Protein AF-A0A371CNL4-F1 (afdb_monomer_lite)

Foldseek 3Di:
DDDDDDPDPDDDDDDDDDDDDDDDDDDPPPDDDDDDDDDPEFEKEKAWAQDDDPDVDPWGKIWIWIFGDDDDPPPDPDPRDTDTWTWTWTFDQDPVNPDTDRPDIDTDDDDDDDDDDDDDDDDDDDDDDDDDDDDDDDPDPPDCPPPPALDCVVCDPHQAWDWPDKDWDAPPDPYIYIYTYTYDQADQFPAWLLLAALVQLLQNLVSQVVSQCSFKDQVDDGSRQWGWHADPVNPDDTHTHGHRSVPMDGHNFPADPVVSAAQFFQDDPVNRRDDVSSVSSVRNLRHQYFFAFPNDTDRDGPPDDALVVVLVVCCVPPVDDPPPDPPSRSVSSRVRVVVSVVSVVSNVVSNPDDDDRDDDPPSDPPVPPPVPD

Organism: NCBI:txid2498619

Structure (mmCIF, N/CA/C/O backbone):
data_AF-A0A371CNL4-F1
#
_entry.id   AF-A0A371CNL4-F1
#
loop_
_atom_site.group_PDB
_atom_site.id
_atom_site.type_symbol
_atom_site.label_atom_id
_atom_site.label_alt_id
_atom_site.label_comp_id
_atom_site.label_asym_id
_atom_site.label_entity_id
_atom_site.label_seq_id
_atom_site.pdbx_PDB_ins_code
_atom_site.Cartn_x
_atom_site.Cartn_y
_atom_site.Cartn_z
_atom_site.occupancy
_atom_site.B_iso_or_equiv
_atom_site.auth_seq_id
_atom_site.auth_comp_id
_atom_site.auth_asym_id
_atom_site.auth_atom_id
_atom_site.pdbx_PDB_model_num
ATOM 1 N N . MET A 1 1 ? 36.201 -4.862 -30.658 1.00 24.31 1 MET A N 1
ATOM 2 C CA . MET A 1 1 ? 35.456 -4.301 -31.808 1.00 24.31 1 MET A CA 1
ATOM 3 C C . MET A 1 1 ? 34.428 -5.331 -32.222 1.00 24.31 1 MET A C 1
ATOM 5 O O . MET A 1 1 ? 34.825 -6.379 -32.709 1.00 24.31 1 MET A O 1
ATOM 9 N N . CYS A 1 2 ? 33.144 -5.080 -31.984 1.00 23.03 2 CYS A N 1
ATOM 10 C CA . CYS A 1 2 ? 32.094 -5.964 -32.477 1.00 23.03 2 CYS A CA 1
ATOM 11 C C . CYS A 1 2 ? 31.822 -5.604 -33.947 1.00 23.03 2 CYS A C 1
ATOM 13 O O . CYS A 1 2 ? 31.483 -4.460 -34.255 1.00 23.03 2 CYS A O 1
ATOM 15 N N . THR A 1 3 ? 32.062 -6.538 -34.868 1.00 20.81 3 THR A N 1
ATOM 16 C CA . THR A 1 3 ? 31.762 -6.368 -36.294 1.00 20.81 3 THR A CA 1
ATOM 17 C C . THR A 1 3 ? 30.406 -7.000 -36.568 1.00 20.81 3 THR A C 1
ATOM 19 O O . THR A 1 3 ? 30.272 -8.219 -36.559 1.00 20.81 3 THR A O 1
ATOM 22 N N . ILE A 1 4 ? 29.396 -6.168 -36.804 1.00 24.22 4 ILE A N 1
ATOM 23 C CA . ILE A 1 4 ? 28.071 -6.615 -37.239 1.00 24.22 4 ILE A CA 1
ATOM 24 C C . ILE A 1 4 ? 28.159 -6.916 -38.739 1.00 24.22 4 ILE A C 1
ATOM 26 O O . ILE A 1 4 ? 28.454 -6.023 -39.535 1.00 24.22 4 ILE A O 1
ATOM 30 N N . GLN A 1 5 ? 27.928 -8.172 -39.128 1.00 22.75 5 GLN A N 1
ATOM 31 C CA . GLN A 1 5 ? 27.755 -8.541 -40.533 1.00 22.75 5 GLN A CA 1
ATOM 32 C C . GLN A 1 5 ? 26.393 -8.043 -41.025 1.00 22.75 5 GLN A C 1
ATOM 34 O O . GLN A 1 5 ? 25.350 -8.417 -40.492 1.00 22.75 5 GLN A O 1
ATOM 39 N N . VAL A 1 6 ? 26.416 -7.207 -42.061 1.00 29.50 6 VAL A N 1
ATOM 40 C CA . VAL A 1 6 ? 25.229 -6.768 -42.800 1.00 29.50 6 VAL A CA 1
ATOM 41 C C . VAL A 1 6 ? 25.078 -7.658 -44.045 1.00 29.50 6 VAL A C 1
ATOM 43 O O . VAL A 1 6 ? 26.090 -7.932 -44.697 1.00 29.50 6 VAL A O 1
ATOM 46 N N . PRO A 1 7 ? 23.863 -8.120 -44.402 1.00 27.67 7 PRO A N 1
ATOM 47 C CA . PRO A 1 7 ? 23.619 -8.859 -45.643 1.00 27.67 7 PRO A CA 1
ATOM 48 C C . PRO A 1 7 ? 24.016 -8.052 -46.891 1.00 27.67 7 PRO A C 1
ATOM 50 O O . PRO A 1 7 ? 23.889 -6.830 -46.920 1.00 27.67 7 PRO A O 1
ATOM 53 N N . ALA A 1 8 ? 24.483 -8.751 -47.926 1.00 31.14 8 ALA A N 1
ATOM 54 C CA . ALA A 1 8 ? 25.288 -8.225 -49.034 1.00 31.14 8 ALA A CA 1
ATOM 55 C C . ALA A 1 8 ? 24.601 -7.275 -50.046 1.00 31.14 8 ALA A C 1
ATOM 57 O O . ALA A 1 8 ? 25.246 -6.892 -51.018 1.00 31.14 8 ALA A O 1
ATOM 58 N N . ASP A 1 9 ? 23.368 -6.815 -49.822 1.00 35.97 9 ASP A N 1
ATOM 59 C CA . ASP A 1 9 ? 22.579 -6.153 -50.878 1.00 35.97 9 ASP A CA 1
ATOM 60 C C . ASP A 1 9 ? 22.183 -4.698 -50.568 1.00 35.97 9 ASP A C 1
ATOM 62 O O . ASP A 1 9 ? 21.106 -4.241 -50.949 1.00 35.97 9 ASP A O 1
ATOM 66 N N . PHE A 1 10 ? 23.049 -3.924 -49.905 1.00 31.84 10 PHE A N 1
ATOM 67 C CA . PHE A 1 10 ? 22.770 -2.504 -49.637 1.00 31.84 10 PHE A CA 1
ATOM 68 C C . PHE A 1 10 ? 23.954 -1.586 -49.963 1.00 31.84 10 PHE A C 1
ATOM 70 O O . PHE A 1 10 ? 24.619 -1.032 -49.090 1.00 31.84 10 PHE A O 1
ATOM 77 N N . ALA A 1 11 ? 24.227 -1.415 -51.258 1.00 31.14 11 ALA A N 1
ATOM 78 C CA . ALA A 1 11 ? 25.175 -0.419 -51.747 1.00 31.14 11 ALA A CA 1
ATOM 79 C C . ALA A 1 11 ? 24.653 0.278 -53.010 1.00 31.14 11 ALA A C 1
ATOM 81 O O . ALA A 1 11 ? 24.950 -0.147 -54.121 1.00 31.14 11 ALA A O 1
ATOM 82 N N . ALA A 1 12 ? 23.917 1.382 -52.833 1.00 31.42 12 ALA A N 1
ATOM 83 C CA . ALA A 1 12 ? 23.949 2.534 -53.739 1.00 31.42 12 ALA A CA 1
ATOM 84 C C . ALA A 1 12 ? 23.138 3.705 -53.158 1.00 31.42 12 ALA A C 1
ATOM 86 O O . ALA A 1 12 ? 21.918 3.692 -53.275 1.00 31.42 12 ALA A O 1
ATOM 87 N N . HIS A 1 13 ? 23.803 4.724 -52.600 1.00 28.45 13 HIS A N 1
ATOM 88 C CA . HIS A 1 13 ? 23.667 6.147 -52.979 1.00 28.45 13 HIS A CA 1
ATOM 89 C C . HIS A 1 13 ? 24.335 7.082 -51.952 1.00 28.45 13 HIS A C 1
ATOM 91 O O . HIS A 1 13 ? 24.025 7.028 -50.771 1.00 28.45 13 HIS A O 1
ATOM 97 N N . CYS A 1 14 ? 25.163 8.000 -52.477 1.00 27.92 14 CYS A N 1
ATOM 98 C CA . CYS A 1 14 ? 25.670 9.241 -51.859 1.00 27.92 14 CYS A CA 1
ATOM 99 C C . CYS A 1 14 ? 26.638 9.068 -50.667 1.00 27.92 14 CYS A C 1
ATOM 101 O O . CYS A 1 14 ? 26.462 8.230 -49.806 1.00 27.92 14 CYS A O 1
ATOM 103 N N . GLY A 1 15 ? 27.716 9.826 -50.492 1.00 30.09 15 GLY A N 1
ATOM 104 C CA . GLY A 1 15 ? 28.240 11.027 -51.131 1.00 30.09 15 GLY A CA 1
ATOM 105 C C . GLY A 1 15 ? 29.289 11.586 -50.159 1.00 30.09 15 GLY A C 1
ATOM 106 O O . GLY A 1 15 ? 29.056 11.633 -48.956 1.00 30.09 15 GLY A O 1
ATOM 107 N N . ARG A 1 16 ? 30.483 11.923 -50.653 1.00 41.06 16 ARG A N 1
ATOM 108 C CA . ARG A 1 16 ? 31.625 12.363 -49.833 1.00 41.06 16 ARG A CA 1
ATOM 109 C C . ARG A 1 16 ? 31.314 13.677 -49.106 1.00 41.06 16 ARG A C 1
ATOM 111 O O . ARG A 1 16 ? 31.035 14.675 -49.761 1.00 41.06 16 ARG A O 1
ATOM 118 N N . GLY A 1 17 ? 31.469 13.693 -47.784 1.00 30.53 17 GLY A N 1
ATOM 119 C CA . GLY A 1 17 ? 31.481 14.901 -46.957 1.00 30.53 17 GLY A CA 1
ATOM 120 C C . GLY A 1 17 ? 32.490 14.747 -45.820 1.00 30.53 17 GLY A C 1
ATOM 121 O O . GLY A 1 17 ? 32.468 13.751 -45.105 1.00 30.53 17 GLY A O 1
ATOM 122 N N . ALA A 1 18 ? 33.423 15.691 -45.714 1.00 32.16 18 ALA A N 1
ATOM 123 C CA . ALA A 1 18 ? 34.531 15.679 -44.765 1.00 32.16 18 ALA A CA 1
ATOM 124 C C . ALA A 1 18 ? 34.068 15.907 -43.313 1.00 32.16 18 ALA A C 1
ATOM 126 O O . ALA A 1 18 ? 33.222 16.760 -43.053 1.00 32.16 18 ALA A O 1
ATOM 127 N N . ILE A 1 19 ? 34.676 15.179 -42.373 1.00 31.20 19 ILE A N 1
ATOM 128 C CA . ILE A 1 19 ? 34.524 15.362 -40.923 1.00 31.20 19 ILE A CA 1
ATOM 129 C C . ILE A 1 19 ? 35.585 16.379 -40.462 1.00 31.20 19 ILE A C 1
ATOM 131 O O . ILE A 1 19 ? 36.751 16.220 -40.839 1.00 31.20 19 ILE A O 1
ATOM 135 N N . PRO A 1 20 ? 35.254 17.406 -39.656 1.00 28.69 20 PRO A N 1
ATOM 136 C CA . PRO A 1 20 ? 36.272 18.251 -39.053 1.00 28.69 20 PRO A CA 1
ATOM 137 C C . PRO A 1 20 ? 37.027 17.472 -37.971 1.00 28.69 20 PRO A C 1
ATOM 139 O O . PRO A 1 20 ? 36.446 16.960 -37.015 1.00 28.69 20 PRO A O 1
ATOM 142 N N . ALA A 1 21 ? 38.344 17.397 -38.142 1.00 32.22 21 ALA A N 1
ATOM 143 C CA . ALA A 1 21 ? 39.277 16.915 -37.140 1.00 32.22 21 ALA A CA 1
ATOM 144 C C . ALA A 1 21 ? 39.275 17.876 -35.945 1.00 32.22 21 ALA A C 1
ATOM 146 O O . ALA A 1 21 ? 39.690 19.020 -36.102 1.00 32.22 21 ALA A O 1
ATOM 147 N N . ASN A 1 22 ? 38.748 17.424 -34.803 1.00 27.14 22 ASN A N 1
ATOM 148 C CA . ASN A 1 22 ? 39.156 17.784 -33.436 1.00 27.14 22 ASN A CA 1
ATOM 149 C C . ASN A 1 22 ? 38.201 17.119 -32.430 1.00 27.14 22 ASN A C 1
ATOM 151 O O . ASN A 1 22 ? 37.389 17.776 -31.787 1.00 27.14 22 ASN A O 1
ATOM 155 N N . ILE A 1 23 ? 38.304 15.797 -32.301 1.00 24.02 23 ILE A N 1
ATOM 156 C CA . ILE A 1 23 ? 37.888 15.077 -31.095 1.00 24.02 23 ILE A CA 1
ATOM 157 C C . ILE A 1 23 ? 39.045 14.138 -30.771 1.00 24.02 23 ILE A C 1
ATOM 159 O O . ILE A 1 23 ? 39.430 13.307 -31.593 1.00 24.02 23 ILE A O 1
ATOM 163 N N . SER A 1 24 ? 39.652 14.327 -29.606 1.00 21.88 24 SER A N 1
ATOM 164 C CA . SER A 1 24 ? 40.684 13.433 -29.097 1.00 21.88 24 SER A CA 1
ATOM 165 C C . SER A 1 24 ? 40.018 12.125 -28.675 1.00 21.88 24 SER A C 1
ATOM 167 O O . SER A 1 24 ? 39.232 12.105 -27.733 1.00 21.88 24 SER A O 1
ATOM 169 N N . PHE A 1 25 ? 40.317 11.038 -29.383 1.00 23.33 25 PHE A N 1
ATOM 170 C CA . PHE A 1 25 ? 39.883 9.692 -29.024 1.00 23.33 25 PHE A CA 1
ATOM 171 C C . PHE A 1 25 ? 40.849 9.126 -27.981 1.00 23.33 25 PHE A C 1
ATOM 173 O O . PHE A 1 25 ? 42.037 8.966 -28.262 1.00 23.33 25 PHE A O 1
ATOM 180 N N . ILE A 1 26 ? 40.356 8.816 -26.781 1.00 21.77 26 ILE A N 1
ATOM 181 C CA . ILE A 1 26 ? 41.108 7.999 -25.825 1.00 21.77 26 ILE A CA 1
ATOM 182 C C . ILE A 1 26 ? 40.799 6.537 -26.153 1.00 21.77 26 ILE A C 1
ATOM 184 O O . ILE A 1 26 ? 39.691 6.057 -25.935 1.00 21.77 26 ILE A O 1
ATOM 188 N N . SER A 1 27 ? 41.787 5.846 -26.723 1.00 21.89 27 SER A N 1
ATOM 189 C CA . SER A 1 27 ? 41.762 4.398 -26.930 1.00 21.89 27 SER A CA 1
ATOM 190 C C . SER A 1 27 ? 41.904 3.697 -25.580 1.00 21.89 27 SER A C 1
ATOM 192 O O . SER A 1 27 ? 42.970 3.745 -24.966 1.00 21.89 27 SER A O 1
ATOM 194 N N . LEU A 1 28 ? 40.850 3.021 -25.125 1.00 26.50 28 LEU A N 1
ATOM 195 C CA . LEU A 1 28 ? 40.911 2.071 -24.013 1.00 26.50 28 LEU A CA 1
ATOM 196 C C . LEU A 1 28 ? 41.529 0.757 -24.510 1.00 26.50 28 LEU A C 1
ATOM 198 O O . LEU A 1 28 ? 40.857 -0.238 -24.745 1.00 26.50 28 LEU A O 1
ATOM 202 N N . SER A 1 29 ? 42.844 0.781 -24.701 1.00 23.69 29 SER A N 1
ATOM 203 C CA . SER A 1 29 ? 43.682 -0.409 -24.884 1.00 23.69 29 SER A CA 1
ATOM 204 C C . SER A 1 29 ? 44.568 -0.666 -23.659 1.00 23.69 29 SER A C 1
ATOM 206 O O . SER A 1 29 ? 45.613 -1.295 -23.773 1.00 23.69 29 SER A O 1
ATOM 208 N N . ALA A 1 30 ? 44.176 -0.160 -22.486 1.00 25.53 30 ALA A N 1
ATOM 209 C CA . ALA A 1 30 ? 44.951 -0.276 -21.252 1.00 25.53 30 ALA A CA 1
ATOM 210 C C . ALA A 1 30 ? 44.041 -0.468 -20.028 1.00 25.53 30 ALA A C 1
ATOM 212 O O . ALA A 1 30 ? 44.006 0.368 -19.135 1.00 25.53 30 ALA A O 1
ATOM 213 N N . LEU A 1 31 ? 43.287 -1.565 -20.009 1.00 26.52 31 LEU A N 1
ATOM 214 C CA . LEU A 1 31 ? 42.758 -2.166 -18.782 1.00 26.52 31 LEU A CA 1
ATOM 215 C C . LEU A 1 31 ? 42.925 -3.680 -18.925 1.00 26.52 31 LEU A C 1
ATOM 217 O O . LEU A 1 31 ? 41.994 -4.409 -19.244 1.00 26.52 31 LEU A O 1
ATOM 221 N N . THR A 1 32 ? 44.169 -4.130 -18.796 1.00 31.58 32 THR A N 1
ATOM 222 C CA . THR A 1 32 ? 44.493 -5.532 -18.541 1.00 31.58 32 THR A CA 1
ATOM 223 C C . THR A 1 32 ? 45.004 -5.599 -17.115 1.00 31.58 32 THR A C 1
ATOM 225 O O . THR A 1 32 ? 46.144 -5.212 -16.860 1.00 31.58 32 THR A O 1
ATOM 228 N N . THR A 1 33 ? 44.174 -6.075 -16.199 1.00 26.92 33 THR A N 1
ATOM 229 C CA . THR A 1 33 ? 44.643 -6.605 -14.922 1.00 26.92 33 THR A CA 1
ATOM 230 C C . THR A 1 33 ? 43.949 -7.935 -14.703 1.00 26.92 33 THR A C 1
ATOM 232 O O . THR A 1 33 ? 42.726 -8.031 -14.707 1.00 26.92 33 THR A O 1
ATOM 235 N N . THR A 1 34 ? 44.797 -8.951 -14.652 1.00 33.91 34 THR A N 1
ATOM 236 C CA . THR A 1 34 ? 44.563 -10.310 -14.189 1.00 33.91 34 THR A CA 1
ATOM 237 C C . THR A 1 34 ? 44.084 -10.269 -12.745 1.00 33.91 34 THR A C 1
ATOM 239 O O . THR A 1 34 ? 44.743 -9.614 -11.944 1.00 33.91 34 THR A O 1
ATOM 242 N N . ASP A 1 35 ? 42.943 -10.885 -12.448 1.00 28.42 35 ASP A N 1
ATOM 243 C CA . ASP A 1 35 ? 42.784 -11.891 -11.387 1.00 28.42 35 ASP A CA 1
ATOM 244 C C . ASP A 1 35 ? 41.315 -12.356 -11.332 1.00 28.42 35 ASP A C 1
ATOM 246 O O . ASP A 1 35 ? 40.386 -11.589 -11.589 1.00 28.42 35 ASP A O 1
ATOM 250 N N . GLU A 1 36 ? 41.139 -13.660 -11.112 1.00 34.47 36 GLU A N 1
ATOM 251 C CA . GLU A 1 36 ? 39.887 -14.416 -11.226 1.00 34.47 36 GLU A CA 1
ATOM 252 C C . GLU A 1 36 ? 39.040 -14.289 -9.945 1.00 34.47 36 GLU A C 1
ATOM 254 O O . GLU A 1 36 ? 39.516 -14.578 -8.849 1.00 34.47 36 GLU A O 1
ATOM 259 N N . PHE A 1 37 ? 37.768 -13.907 -10.091 1.00 28.44 37 PHE A N 1
ATOM 260 C CA . PHE A 1 37 ? 36.724 -14.029 -9.066 1.00 28.44 37 PHE A CA 1
ATOM 261 C C . PHE A 1 37 ? 35.541 -14.799 -9.669 1.00 28.44 37 PHE A C 1
ATOM 263 O O . PHE A 1 37 ? 35.216 -14.546 -10.828 1.00 28.44 37 PHE A O 1
ATOM 270 N N . PRO A 1 38 ? 34.844 -15.672 -8.920 1.00 33.09 38 PRO A N 1
ATOM 271 C CA . PRO A 1 38 ? 33.539 -16.160 -9.330 1.00 33.09 38 PRO A CA 1
ATOM 272 C C . PRO A 1 38 ? 32.494 -15.126 -8.901 1.00 33.09 38 PRO A C 1
ATOM 274 O O . PRO A 1 38 ? 32.238 -14.937 -7.712 1.00 33.09 38 PRO A O 1
ATOM 277 N N . VAL A 1 39 ? 31.919 -14.413 -9.865 1.00 37.38 39 VAL A N 1
ATOM 278 C CA . VAL A 1 39 ? 30.761 -13.549 -9.622 1.00 37.38 39 VAL A CA 1
ATOM 279 C C . VAL A 1 39 ? 29.646 -14.022 -10.534 1.00 37.38 39 VAL A C 1
ATOM 281 O O . VAL A 1 39 ? 29.692 -13.807 -11.745 1.00 37.38 39 VAL A O 1
ATOM 284 N N . ASP A 1 40 ? 28.630 -14.653 -9.953 1.00 33.75 40 ASP A N 1
ATOM 285 C CA . ASP A 1 40 ? 27.419 -14.982 -10.688 1.00 33.75 40 ASP A CA 1
ATOM 286 C C . ASP A 1 40 ? 26.743 -13.686 -11.173 1.00 33.75 40 ASP A C 1
ATOM 288 O O . ASP A 1 40 ? 26.419 -12.781 -10.408 1.00 33.75 40 ASP A O 1
ATOM 292 N N . SER A 1 41 ? 26.635 -13.578 -12.499 1.00 32.75 41 SER A N 1
ATOM 293 C CA . SER A 1 41 ? 25.866 -12.617 -13.306 1.00 32.75 41 SER A CA 1
ATOM 294 C C . SER A 1 41 ? 25.354 -11.348 -12.594 1.00 32.75 41 SER A C 1
ATOM 296 O O . SER A 1 41 ? 24.231 -11.299 -12.095 1.00 32.75 41 SER A O 1
ATOM 298 N N . MET A 1 42 ? 26.104 -10.242 -12.669 1.00 37.66 42 MET A N 1
ATOM 299 C CA . MET A 1 42 ? 25.593 -8.927 -12.255 1.00 37.66 42 MET A CA 1
ATOM 300 C C . MET A 1 42 ? 24.613 -8.343 -13.290 1.00 37.66 42 MET A C 1
ATOM 302 O O . MET A 1 42 ? 24.983 -8.085 -14.442 1.00 37.66 42 MET A O 1
ATOM 306 N N . VAL A 1 43 ? 23.382 -8.042 -12.865 1.00 38.06 43 VAL A N 1
ATOM 307 C CA . VAL A 1 43 ? 22.414 -7.247 -13.641 1.00 38.06 43 VAL A CA 1
ATOM 308 C C . VAL A 1 43 ? 22.475 -5.789 -13.188 1.00 38.06 43 VAL A C 1
ATOM 310 O O . VAL A 1 43 ? 22.266 -5.482 -12.016 1.00 38.06 43 VAL A O 1
ATOM 313 N N . LYS A 1 44 ? 22.750 -4.867 -14.119 1.00 51.91 44 LYS A N 1
ATOM 314 C CA . LYS A 1 44 ? 22.705 -3.419 -13.860 1.00 51.91 44 LYS A CA 1
ATOM 315 C C . LYS A 1 44 ? 21.425 -2.832 -14.444 1.00 51.91 44 LYS A C 1
ATOM 317 O O . LYS A 1 44 ? 21.162 -2.984 -15.641 1.00 51.91 44 LYS A O 1
ATOM 322 N N . VAL A 1 45 ? 20.645 -2.149 -13.606 1.00 50.84 45 VAL A N 1
ATOM 323 C CA . VAL A 1 45 ? 19.427 -1.452 -14.031 1.00 50.84 45 VAL A CA 1
ATOM 324 C C . VAL A 1 45 ? 19.785 -0.024 -14.400 1.00 50.84 45 VAL A C 1
ATOM 326 O O . VAL A 1 45 ? 20.416 0.704 -13.632 1.00 50.84 45 VAL A O 1
ATOM 329 N N . VAL A 1 46 ? 19.394 0.375 -15.604 1.00 55.84 46 VAL A N 1
ATOM 330 C CA . VAL A 1 46 ? 19.770 1.665 -16.162 1.00 55.84 46 VAL A CA 1
ATOM 331 C C . VAL A 1 46 ? 18.526 2.433 -16.577 1.00 55.84 46 VAL A C 1
ATOM 333 O O . VAL A 1 46 ? 17.757 1.972 -17.423 1.00 55.84 46 VAL A O 1
ATOM 336 N N . GLN A 1 47 ? 18.338 3.609 -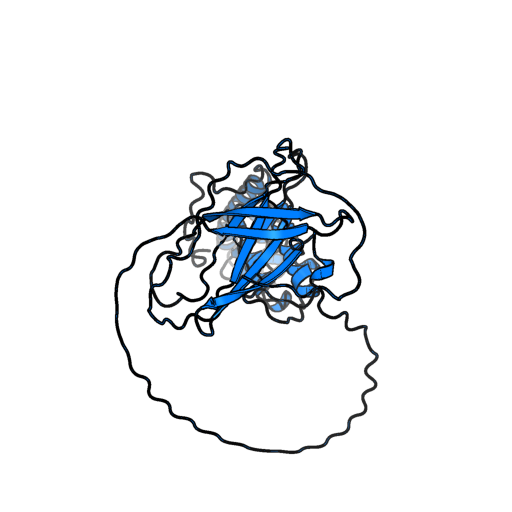15.971 1.00 47.69 47 GLN A N 1
ATOM 337 C CA . GLN A 1 47 ? 17.254 4.522 -16.310 1.00 47.69 47 GLN A CA 1
ATOM 338 C C . GLN A 1 47 ? 17.770 5.639 -17.216 1.00 47.69 47 GLN A C 1
ATOM 340 O O . GLN A 1 47 ? 18.787 6.281 -16.947 1.00 47.69 47 GLN A O 1
ATOM 345 N N . VAL A 1 48 ? 17.059 5.865 -18.318 1.00 50.03 48 VAL A N 1
ATOM 346 C CA . VAL A 1 48 ? 17.433 6.873 -19.314 1.00 50.03 48 VAL A CA 1
ATOM 347 C C . VAL A 1 48 ? 16.633 8.143 -19.083 1.00 50.03 48 VAL A C 1
ATOM 349 O O . VAL A 1 48 ? 15.421 8.146 -19.293 1.00 50.03 48 VAL A O 1
ATOM 352 N N . HIS A 1 49 ? 17.310 9.230 -18.719 1.00 45.25 49 HIS A N 1
ATOM 353 C CA . HIS A 1 49 ? 16.712 10.559 -18.708 1.00 45.25 49 HIS A CA 1
ATOM 354 C C . HIS A 1 49 ? 16.876 11.214 -20.078 1.00 45.25 49 HIS A C 1
ATOM 356 O O . HIS A 1 49 ? 17.977 11.281 -20.634 1.00 45.25 49 HIS A O 1
ATOM 362 N N . GLN A 1 50 ? 15.781 11.737 -20.621 1.00 42.69 50 GLN A N 1
ATOM 363 C CA . GLN A 1 50 ? 15.827 12.580 -21.808 1.00 42.69 50 GLN A CA 1
ATOM 364 C C . GLN A 1 50 ? 16.046 14.035 -21.378 1.00 42.69 50 GLN A C 1
ATOM 366 O O . GLN A 1 50 ? 15.104 14.738 -21.025 1.00 42.69 50 GLN A O 1
ATOM 371 N N . GLU A 1 51 ? 17.296 14.497 -21.408 1.00 40.69 51 GLU A N 1
ATOM 372 C CA . GLU A 1 51 ? 17.610 15.926 -21.335 1.00 40.69 51 GLU A CA 1
ATOM 373 C C . GLU A 1 51 ? 17.764 16.455 -22.767 1.00 40.69 51 GLU A C 1
ATOM 375 O O . GLU A 1 51 ? 18.679 16.075 -23.496 1.00 40.69 51 GLU A O 1
ATOM 380 N N . HIS A 1 52 ? 16.846 17.315 -23.214 1.00 35.47 52 HIS A N 1
ATOM 381 C CA . HIS A 1 52 ? 16.959 17.948 -24.528 1.00 35.47 52 HIS A CA 1
ATOM 382 C C . HIS A 1 52 ? 18.034 19.044 -24.503 1.00 35.47 52 HIS A C 1
ATOM 384 O O . HIS A 1 52 ? 17.730 20.215 -24.282 1.00 35.47 52 HIS A O 1
ATOM 390 N N . GLU A 1 53 ? 19.281 18.692 -24.813 1.00 35.47 53 GLU A N 1
ATOM 391 C CA . GLU A 1 53 ? 20.270 19.664 -25.284 1.00 35.47 53 GLU A CA 1
ATOM 392 C C . GLU A 1 53 ? 20.472 19.476 -26.794 1.00 35.47 53 GLU A C 1
ATOM 394 O O . GLU A 1 53 ? 21.165 18.570 -27.258 1.00 35.47 53 GLU A O 1
ATOM 399 N N . VAL A 1 54 ? 19.816 20.325 -27.593 1.00 30.91 54 VAL A N 1
ATOM 400 C CA . VAL A 1 54 ? 19.977 20.323 -29.054 1.00 30.91 54 VAL A CA 1
ATOM 401 C C . VAL A 1 54 ? 21.345 20.915 -29.392 1.00 30.91 54 VAL A C 1
ATOM 403 O O . VAL A 1 54 ? 21.495 22.113 -29.645 1.00 30.91 54 VAL A O 1
ATOM 406 N N . VAL A 1 55 ? 22.371 20.069 -29.412 1.00 33.38 55 VAL A N 1
ATOM 407 C CA . VAL A 1 55 ? 23.644 20.401 -30.055 1.00 33.38 55 VAL A CA 1
ATOM 408 C C . VAL A 1 55 ? 23.376 20.510 -31.564 1.00 33.38 55 VAL A C 1
ATOM 410 O O . VAL A 1 55 ? 22.596 19.745 -32.117 1.00 33.38 55 VAL A O 1
ATOM 413 N N . ARG A 1 56 ? 23.990 21.474 -32.268 1.00 33.66 56 ARG A N 1
ATOM 414 C CA . ARG A 1 56 ? 23.745 21.798 -33.702 1.00 33.66 56 ARG A CA 1
ATOM 415 C C . ARG A 1 56 ? 24.080 20.685 -34.723 1.00 33.66 56 ARG A C 1
ATOM 417 O O . ARG A 1 56 ? 24.186 20.942 -35.919 1.00 33.66 56 ARG A O 1
ATOM 424 N N . THR A 1 57 ? 24.247 19.456 -34.271 1.00 37.81 57 THR A N 1
ATOM 425 C CA . THR A 1 57 ? 24.416 18.233 -35.058 1.00 37.81 57 THR A CA 1
ATOM 426 C C . THR A 1 57 ? 23.336 17.265 -34.592 1.00 37.81 57 THR A C 1
ATOM 428 O O . THR A 1 57 ? 23.155 17.202 -33.388 1.00 37.81 57 THR A O 1
ATOM 431 N N . ASN A 1 58 ? 22.653 16.535 -35.487 1.00 40.50 58 ASN A N 1
ATOM 432 C CA . ASN A 1 58 ? 21.572 15.558 -35.210 1.00 40.50 58 ASN A CA 1
ATOM 433 C C . ASN A 1 58 ? 21.955 14.463 -34.180 1.00 40.50 58 ASN A C 1
ATOM 435 O O . ASN A 1 58 ? 22.093 13.289 -34.520 1.00 40.50 58 ASN A O 1
ATOM 439 N N . MET A 1 59 ? 22.198 14.845 -32.935 1.00 36.56 59 MET A N 1
ATOM 440 C CA . MET A 1 59 ? 22.741 14.039 -31.858 1.00 36.56 59 MET A CA 1
ATOM 441 C C . MET A 1 59 ? 21.973 14.434 -30.608 1.00 36.56 59 MET A C 1
ATOM 443 O O . MET A 1 59 ? 22.088 15.560 -30.132 1.00 36.56 59 MET A O 1
ATOM 447 N N . GLU A 1 60 ? 21.179 13.499 -30.108 1.00 42.16 60 GLU A N 1
ATOM 448 C CA . GLU A 1 60 ? 20.553 13.608 -28.800 1.00 42.16 60 GLU A CA 1
ATOM 449 C C . GLU A 1 60 ? 21.495 12.944 -27.794 1.00 42.16 60 GLU A C 1
ATOM 451 O O . GLU A 1 60 ? 21.886 11.782 -27.950 1.00 42.16 60 GLU A O 1
ATOM 456 N N . LEU A 1 61 ? 21.941 13.721 -26.811 1.00 37.19 61 LEU A N 1
ATOM 457 C CA . LEU A 1 61 ? 22.730 13.239 -25.685 1.00 37.19 61 LEU A CA 1
ATOM 458 C C . LEU A 1 61 ? 21.763 12.915 -24.551 1.00 37.19 61 LEU A C 1
ATOM 460 O O . LEU A 1 61 ? 21.013 13.779 -24.117 1.00 37.19 61 LEU A O 1
ATOM 464 N N . TYR A 1 62 ? 21.794 11.673 -24.080 1.00 46.72 62 TYR A N 1
ATOM 465 C CA . TYR A 1 62 ? 20.987 11.237 -22.947 1.00 46.72 62 TYR A CA 1
ATOM 466 C C . TYR A 1 62 ? 21.881 11.139 -21.712 1.00 46.72 62 TYR A C 1
ATOM 468 O O . TYR A 1 62 ? 22.945 10.509 -21.764 1.00 46.72 62 TYR A O 1
ATOM 476 N N . SER A 1 63 ? 21.451 11.759 -20.611 1.00 38.88 63 SER A N 1
ATOM 477 C CA . SER A 1 63 ? 22.030 11.496 -19.294 1.00 38.88 63 SER A CA 1
ATOM 478 C C . SER A 1 63 ? 21.411 10.210 -18.769 1.00 38.88 63 SER A C 1
ATOM 480 O O . SER A 1 63 ? 20.192 10.044 -18.772 1.00 38.88 63 SER A O 1
ATOM 482 N N . VAL A 1 64 ? 22.253 9.270 -18.368 1.00 48.88 64 VAL A N 1
ATOM 483 C CA . VAL A 1 64 ? 21.804 7.952 -17.946 1.00 48.88 64 VAL A CA 1
ATOM 484 C C . VAL A 1 64 ? 22.274 7.707 -16.523 1.00 48.88 64 VAL A C 1
ATOM 486 O O . VAL A 1 64 ? 23.481 7.653 -16.266 1.00 48.88 64 VAL A O 1
ATOM 489 N N . ASP A 1 65 ? 21.303 7.559 -15.625 1.00 43.00 65 ASP A N 1
ATOM 490 C CA . ASP A 1 65 ? 21.537 7.210 -14.233 1.00 43.00 65 ASP A CA 1
ATOM 491 C C . ASP A 1 65 ? 21.535 5.684 -14.119 1.00 43.00 65 ASP A C 1
ATOM 493 O O . ASP A 1 65 ? 20.540 4.994 -14.363 1.00 43.00 65 ASP A O 1
ATOM 497 N N . ILE A 1 66 ? 22.709 5.137 -13.805 1.00 48.00 66 ILE A N 1
ATOM 498 C CA . ILE A 1 66 ? 22.896 3.704 -13.595 1.00 48.00 66 ILE A CA 1
ATOM 499 C C . ILE A 1 66 ? 22.705 3.417 -12.108 1.00 48.00 66 ILE A C 1
ATOM 501 O O . ILE A 1 66 ? 23.505 3.867 -11.281 1.00 48.00 66 ILE A O 1
ATOM 505 N N . MET A 1 67 ? 21.684 2.621 -11.783 1.00 43.03 67 MET A N 1
ATOM 506 C CA . MET A 1 67 ? 21.505 2.035 -10.459 1.00 43.03 67 MET A CA 1
ATOM 507 C C . MET A 1 67 ? 22.127 0.637 -10.446 1.00 43.03 67 MET A C 1
ATOM 509 O O . MET A 1 67 ? 21.618 -0.310 -11.045 1.00 43.03 67 MET A O 1
ATOM 513 N N . CYS A 1 68 ? 23.255 0.504 -9.752 1.00 42.50 68 CYS A N 1
ATOM 514 C CA . CYS A 1 68 ? 23.873 -0.793 -9.500 1.00 42.50 68 CYS A CA 1
ATOM 515 C C . CYS A 1 68 ? 23.339 -1.365 -8.183 1.00 42.50 68 CYS A C 1
ATOM 517 O O . CYS A 1 68 ? 23.624 -0.826 -7.113 1.00 42.50 68 CYS A O 1
ATOM 519 N N . THR A 1 69 ? 22.599 -2.467 -8.257 1.00 40.34 69 THR A N 1
ATOM 520 C CA . THR A 1 69 ? 22.262 -3.307 -7.105 1.00 40.34 69 THR A CA 1
ATOM 521 C C . THR A 1 69 ? 23.193 -4.512 -7.111 1.00 40.34 69 THR A C 1
ATOM 523 O O . THR A 1 69 ? 23.182 -5.301 -8.050 1.00 40.34 69 THR A O 1
ATOM 526 N N . THR A 1 70 ? 24.032 -4.651 -6.088 1.00 40.19 70 THR A N 1
ATOM 527 C CA . THR A 1 70 ? 24.772 -5.897 -5.863 1.00 40.19 70 THR A CA 1
ATOM 528 C C . THR A 1 70 ? 23.807 -6.891 -5.226 1.00 40.19 70 THR A C 1
ATOM 530 O O . THR A 1 70 ? 23.501 -6.769 -4.035 1.00 40.19 70 THR A O 1
ATOM 533 N N . ALA A 1 71 ? 23.283 -7.820 -6.021 1.00 38.94 71 ALA A N 1
ATOM 534 C CA . ALA A 1 71 ? 22.780 -9.076 -5.483 1.00 38.94 71 ALA A CA 1
ATOM 535 C C . ALA A 1 71 ? 23.994 -9.856 -4.929 1.00 38.94 71 ALA A C 1
ATOM 537 O O . ALA A 1 71 ? 25.075 -9.772 -5.502 1.00 38.94 71 ALA A O 1
ATOM 538 N N . ASP A 1 72 ? 23.835 -10.511 -3.780 1.00 35.50 72 ASP A N 1
ATOM 539 C CA . ASP A 1 72 ? 24.815 -11.407 -3.132 1.00 35.50 72 ASP A CA 1
ATOM 540 C C . ASP A 1 72 ? 25.990 -10.822 -2.331 1.00 35.50 72 ASP A C 1
ATOM 542 O O . ASP A 1 72 ? 27.155 -11.144 -2.532 1.00 35.50 72 ASP A O 1
ATOM 546 N N . LEU A 1 73 ? 25.662 -10.073 -1.271 1.00 36.81 73 LEU A N 1
ATOM 547 C CA . LEU A 1 73 ? 26.515 -9.974 -0.069 1.00 36.81 73 LEU A CA 1
ATOM 548 C C . LEU A 1 73 ? 25.685 -10.109 1.222 1.00 36.81 73 LEU A C 1
ATOM 550 O O . LEU A 1 73 ? 25.812 -9.309 2.148 1.00 36.81 73 LEU A O 1
ATOM 554 N N . ALA A 1 74 ? 24.791 -11.101 1.288 1.00 38.06 74 ALA A N 1
ATOM 555 C CA . ALA A 1 74 ? 23.942 -11.326 2.465 1.00 38.06 74 ALA A CA 1
ATOM 556 C C . ALA A 1 74 ? 24.718 -11.783 3.721 1.00 38.06 74 ALA A C 1
ATOM 558 O O . ALA A 1 74 ? 24.205 -11.636 4.827 1.00 38.06 74 ALA A O 1
ATOM 559 N N . GLU A 1 75 ? 25.956 -12.274 3.589 1.00 36.38 75 GLU A N 1
ATOM 560 C CA . GLU A 1 75 ? 26.703 -12.852 4.720 1.00 36.38 75 GLU A CA 1
ATOM 561 C C . GLU A 1 75 ? 27.784 -11.956 5.336 1.00 36.38 75 GLU A C 1
ATOM 563 O O . GLU A 1 75 ? 28.322 -12.277 6.395 1.00 36.38 75 GLU A O 1
ATOM 568 N N . ARG A 1 76 ? 28.103 -10.801 4.742 1.00 35.53 76 ARG A N 1
ATOM 569 C CA . ARG A 1 76 ? 29.094 -9.878 5.317 1.00 35.53 76 ARG A CA 1
ATOM 570 C C . ARG A 1 76 ? 28.413 -8.570 5.683 1.00 35.53 76 ARG A C 1
ATOM 572 O O . ARG A 1 76 ? 27.729 -7.975 4.861 1.00 35.53 76 ARG A O 1
ATOM 579 N N . ALA A 1 77 ? 28.629 -8.110 6.916 1.00 34.06 77 ALA A N 1
ATOM 580 C CA . ALA A 1 77 ? 28.140 -6.844 7.472 1.00 34.06 77 ALA A CA 1
ATOM 581 C C . ALA A 1 77 ? 28.767 -5.600 6.796 1.00 34.06 77 ALA A C 1
ATOM 583 O O . ALA A 1 77 ? 29.254 -4.685 7.460 1.00 34.06 77 ALA A O 1
ATOM 584 N N . VAL A 1 78 ? 28.796 -5.571 5.464 1.00 34.16 78 VAL A N 1
ATOM 585 C CA . VAL A 1 78 ? 29.270 -4.454 4.654 1.00 34.16 78 VAL A CA 1
ATOM 586 C C . VAL A 1 78 ? 28.067 -3.554 4.360 1.00 34.16 78 VAL A C 1
ATOM 588 O O . VAL A 1 78 ? 27.023 -4.051 3.932 1.00 34.16 78 VAL A O 1
ATOM 591 N N . PRO A 1 79 ? 28.161 -2.230 4.568 1.00 34.03 79 PRO A N 1
ATOM 592 C CA . PRO A 1 79 ? 27.080 -1.324 4.205 1.00 34.03 79 PRO A CA 1
ATOM 593 C C . PRO A 1 79 ? 26.772 -1.450 2.709 1.00 34.03 79 PRO A C 1
ATOM 595 O O . PRO A 1 79 ? 27.691 -1.408 1.887 1.00 34.03 79 PRO A O 1
ATOM 598 N N . ARG A 1 80 ? 25.488 -1.558 2.341 1.00 38.06 80 ARG A N 1
ATOM 599 C CA . ARG A 1 80 ? 25.038 -1.435 0.946 1.00 38.06 80 ARG A CA 1
ATOM 600 C C . ARG A 1 80 ? 25.407 -0.036 0.447 1.00 38.06 80 ARG A C 1
ATOM 602 O O . ARG A 1 80 ? 24.720 0.936 0.754 1.00 38.06 80 ARG A O 1
ATOM 609 N N . HIS A 1 81 ? 26.516 0.084 -0.274 1.00 34.81 81 HIS A N 1
ATOM 610 C CA . HIS A 1 81 ? 26.905 1.340 -0.903 1.00 34.81 81 HIS A CA 1
ATOM 611 C C . HIS A 1 81 ? 26.144 1.464 -2.221 1.00 34.81 81 HIS A C 1
ATOM 613 O O . HIS A 1 81 ? 26.349 0.686 -3.149 1.00 34.81 81 HIS A O 1
ATOM 619 N N . MET A 1 82 ? 25.239 2.437 -2.293 1.00 33.06 82 MET A N 1
ATOM 620 C CA . MET A 1 82 ? 24.551 2.780 -3.530 1.00 33.06 82 MET A CA 1
ATOM 621 C C . MET A 1 82 ? 25.515 3.602 -4.392 1.00 33.06 82 MET A C 1
ATOM 623 O O . MET A 1 82 ? 25.872 4.723 -4.027 1.00 33.06 82 MET A O 1
ATOM 627 N N . TYR A 1 83 ? 25.976 3.039 -5.509 1.00 36.91 83 TYR A N 1
ATOM 628 C CA . TYR A 1 83 ? 26.813 3.757 -6.468 1.00 36.91 83 TYR A CA 1
ATOM 629 C C . TYR A 1 83 ? 25.938 4.292 -7.597 1.00 36.91 83 TYR A C 1
ATOM 631 O O . TYR A 1 83 ? 25.317 3.517 -8.322 1.00 36.91 83 TYR A O 1
ATOM 639 N N . THR A 1 84 ? 25.915 5.609 -7.762 1.00 32.59 84 THR A N 1
ATOM 640 C CA . THR A 1 84 ? 25.413 6.258 -8.973 1.00 32.59 84 THR A CA 1
ATOM 641 C C . THR A 1 84 ? 26.565 6.400 -9.958 1.00 32.59 84 THR A C 1
ATOM 643 O O . THR A 1 84 ? 27.536 7.110 -9.692 1.00 32.59 84 THR A O 1
ATOM 646 N N . PHE A 1 85 ? 26.469 5.722 -11.102 1.00 40.28 85 PHE A N 1
ATOM 647 C CA . PHE A 1 85 ? 27.370 5.962 -12.228 1.00 40.28 85 PHE A CA 1
ATOM 648 C C . PHE A 1 85 ? 26.643 6.816 -13.256 1.00 40.28 85 PHE A C 1
ATOM 650 O O . PHE A 1 85 ? 25.521 6.498 -13.647 1.00 40.28 85 PHE A O 1
ATOM 657 N N . LYS A 1 86 ? 27.302 7.879 -13.717 1.00 36.25 86 LYS A N 1
ATOM 658 C CA . LYS A 1 86 ? 26.820 8.653 -14.856 1.00 36.25 86 LYS A CA 1
ATOM 659 C C . LYS A 1 86 ? 27.351 7.997 -16.122 1.00 36.25 86 LYS A C 1
ATOM 661 O O . LYS A 1 86 ? 28.567 7.973 -16.328 1.00 36.25 86 LYS A O 1
ATOM 666 N N . ALA A 1 87 ? 26.456 7.462 -16.945 1.00 46.88 87 ALA A N 1
ATOM 667 C CA . ALA A 1 87 ? 26.807 7.026 -18.287 1.00 46.88 87 ALA A CA 1
ATOM 668 C C . ALA A 1 87 ? 26.380 8.064 -19.319 1.00 46.88 87 ALA A C 1
ATOM 670 O O . ALA A 1 87 ? 25.302 8.650 -19.242 1.00 46.88 87 ALA A O 1
ATOM 671 N N . ILE A 1 88 ? 27.256 8.291 -20.296 1.00 41.53 88 ILE A N 1
ATOM 672 C CA . ILE A 1 88 ? 26.908 9.022 -21.510 1.00 41.53 88 ILE A CA 1
ATOM 673 C C . ILE A 1 88 ? 26.582 7.969 -22.557 1.00 41.53 88 ILE A C 1
ATOM 675 O O . ILE A 1 88 ? 27.448 7.172 -22.927 1.00 41.53 88 ILE A O 1
ATOM 679 N N . CYS A 1 89 ? 25.335 7.967 -23.011 1.00 46.59 89 CYS A N 1
ATOM 680 C CA . CYS A 1 89 ? 24.847 7.033 -24.011 1.00 46.59 89 CYS A CA 1
ATOM 681 C C . CYS A 1 89 ? 24.658 7.760 -25.339 1.00 46.59 89 CYS A C 1
ATOM 683 O O . CYS A 1 89 ? 23.914 8.739 -25.426 1.00 46.59 89 CYS A O 1
ATOM 685 N N . LYS A 1 90 ? 25.316 7.273 -26.396 1.00 47.41 90 LYS A N 1
ATOM 686 C CA . LYS A 1 90 ? 25.054 7.746 -27.757 1.00 47.41 90 LYS A CA 1
ATOM 687 C C . LYS A 1 90 ? 23.934 6.913 -28.358 1.00 47.41 90 LYS A C 1
ATOM 689 O O . LYS A 1 90 ? 24.161 5.782 -28.790 1.00 47.41 90 LYS A O 1
ATOM 694 N N . ILE A 1 91 ? 22.741 7.491 -28.405 1.00 51.00 91 ILE A N 1
ATOM 695 C CA . ILE A 1 91 ? 21.587 6.891 -29.063 1.00 51.00 91 ILE A CA 1
ATOM 696 C C . ILE A 1 91 ? 21.485 7.488 -30.467 1.00 51.00 91 ILE A C 1
ATOM 698 O O . ILE A 1 91 ? 21.319 8.693 -30.630 1.00 51.00 91 ILE A O 1
ATOM 702 N N . THR A 1 92 ? 21.627 6.662 -31.504 1.00 46.72 92 THR A N 1
ATOM 703 C CA . THR A 1 92 ? 21.363 7.096 -32.885 1.00 46.72 92 THR A CA 1
ATOM 704 C C . THR A 1 92 ? 20.033 6.533 -33.346 1.00 46.72 92 THR A C 1
ATOM 706 O O . THR A 1 92 ? 19.859 5.314 -33.320 1.00 46.72 92 THR A O 1
ATOM 709 N N . ALA A 1 93 ? 19.126 7.404 -33.788 1.00 42.50 93 ALA A N 1
ATOM 710 C CA . ALA A 1 93 ? 17.948 6.989 -34.535 1.00 42.50 93 ALA A CA 1
ATOM 711 C C . ALA A 1 93 ? 18.382 6.360 -35.869 1.00 42.50 93 ALA A C 1
ATOM 713 O O . ALA A 1 93 ? 19.288 6.872 -36.536 1.00 42.50 93 ALA A O 1
ATOM 714 N N . ASP A 1 94 ? 17.763 5.245 -36.250 1.00 47.62 94 ASP A N 1
ATOM 715 C CA . ASP A 1 94 ? 17.869 4.746 -37.619 1.00 47.62 94 ASP A CA 1
ATOM 716 C C . ASP A 1 94 ? 17.193 5.704 -38.621 1.00 47.62 94 ASP A C 1
ATOM 718 O O . ASP A 1 94 ? 16.454 6.616 -38.244 1.00 47.62 94 ASP A O 1
ATOM 722 N N . GLU A 1 95 ? 17.434 5.502 -39.920 1.00 43.62 95 GLU A N 1
ATOM 723 C CA . GLU A 1 95 ? 16.868 6.330 -41.002 1.00 43.62 95 GLU A CA 1
ATOM 724 C C . GLU A 1 95 ? 15.325 6.342 -41.017 1.00 43.62 95 GLU A C 1
ATOM 726 O O . GLU A 1 95 ? 14.717 7.171 -41.692 1.00 43.62 95 GLU A O 1
ATOM 731 N N . THR A 1 96 ? 14.680 5.451 -40.254 1.00 44.94 96 THR A N 1
ATOM 732 C CA . THR A 1 96 ? 13.220 5.372 -40.124 1.00 44.94 96 THR A CA 1
ATOM 733 C C . THR A 1 96 ? 12.671 6.126 -38.911 1.00 44.94 96 THR A C 1
ATOM 735 O O . THR A 1 96 ? 11.453 6.215 -38.756 1.00 44.94 96 THR A O 1
ATOM 738 N N . GLY A 1 97 ? 13.543 6.674 -38.054 1.00 40.38 97 GLY A N 1
ATOM 739 C CA . GLY A 1 97 ? 13.169 7.420 -36.852 1.00 40.38 97 GLY A CA 1
ATOM 740 C C . GLY A 1 97 ? 12.482 6.574 -35.777 1.00 40.38 97 GLY A C 1
ATOM 741 O O . GLY A 1 97 ? 11.857 7.133 -34.881 1.00 40.38 97 GLY A O 1
ATOM 742 N N . ARG A 1 98 ? 12.540 5.236 -35.871 1.00 38.38 98 ARG A N 1
ATOM 743 C CA . ARG A 1 98 ? 11.748 4.326 -35.019 1.00 38.38 98 ARG A CA 1
ATOM 744 C C . ARG A 1 98 ? 12.575 3.435 -34.103 1.00 38.38 98 ARG A C 1
ATOM 746 O O . ARG A 1 98 ? 12.001 2.831 -33.200 1.00 38.38 98 ARG A O 1
ATOM 753 N N . LYS A 1 99 ? 13.895 3.350 -34.292 1.00 40.34 99 LYS A N 1
ATOM 754 C CA . LYS A 1 99 ? 14.776 2.596 -33.392 1.00 40.34 99 LYS A CA 1
ATOM 755 C C . LYS A 1 99 ? 15.951 3.441 -32.930 1.00 40.34 99 LYS A C 1
ATOM 757 O O . LYS A 1 99 ? 16.801 3.845 -33.717 1.00 40.34 99 LYS A O 1
ATOM 762 N N . ALA A 1 100 ? 15.981 3.667 -31.626 1.00 48.47 100 ALA A N 1
ATOM 763 C CA . ALA A 1 100 ? 17.123 4.149 -30.877 1.00 48.47 100 ALA A CA 1
ATOM 764 C C . ALA A 1 100 ? 18.139 3.003 -30.742 1.00 48.47 100 ALA A C 1
ATOM 766 O O . ALA A 1 100 ? 17.921 2.061 -29.984 1.00 48.47 100 ALA A O 1
ATOM 767 N N . LEU A 1 101 ? 19.238 3.047 -31.497 1.00 45.41 101 LEU A N 1
ATOM 768 C CA . LEU A 1 101 ? 20.373 2.147 -31.285 1.00 45.41 101 LEU A CA 1
ATOM 769 C C . LEU A 1 101 ? 21.328 2.796 -30.286 1.00 45.41 101 LEU A C 1
ATOM 771 O O . LEU A 1 101 ? 21.938 3.824 -30.596 1.00 45.41 101 LEU A O 1
ATOM 775 N N . LEU A 1 102 ? 21.472 2.183 -29.109 1.00 44.69 102 LEU A N 1
ATOM 776 C CA . LEU A 1 102 ? 22.566 2.478 -28.191 1.00 44.69 102 LEU A CA 1
ATOM 777 C C . LEU A 1 102 ? 23.869 2.028 -28.862 1.00 44.69 102 LEU A C 1
ATOM 779 O O . LEU A 1 102 ? 24.124 0.833 -28.982 1.00 44.69 102 LEU A O 1
ATOM 783 N N . LYS A 1 103 ? 24.667 2.974 -29.364 1.00 49.47 103 LYS A N 1
ATOM 784 C CA . LYS A 1 103 ? 25.936 2.646 -30.033 1.00 49.47 103 LYS A CA 1
ATOM 785 C C . LYS A 1 103 ? 27.087 2.495 -29.052 1.00 49.47 103 LYS A C 1
ATOM 787 O O . LYS A 1 103 ? 27.945 1.645 -29.253 1.00 49.47 103 LYS A O 1
ATOM 792 N N . GLU A 1 104 ? 27.128 3.351 -28.038 1.00 44.34 104 GLU A N 1
ATOM 793 C CA . GLU A 1 104 ? 28.246 3.456 -27.102 1.00 44.34 104 GLU A CA 1
ATOM 794 C C . GLU A 1 104 ? 27.712 3.911 -25.739 1.00 44.34 104 GLU A C 1
ATOM 796 O O . GLU A 1 104 ? 26.922 4.858 -25.674 1.00 44.34 104 GLU A O 1
ATOM 801 N N . ALA A 1 105 ? 28.151 3.244 -24.671 1.00 42.25 105 ALA A N 1
ATOM 802 C CA . ALA A 1 105 ? 27.908 3.625 -23.285 1.00 42.25 105 ALA A CA 1
ATOM 803 C C . ALA A 1 105 ? 29.250 3.647 -22.542 1.00 42.25 105 ALA A C 1
ATOM 805 O O . ALA A 1 105 ? 30.038 2.707 -22.647 1.00 42.25 105 ALA A O 1
ATOM 806 N N . TYR A 1 106 ? 29.513 4.724 -21.805 1.00 43.84 106 TYR A N 1
ATOM 807 C CA . TYR A 1 106 ? 30.770 4.923 -21.080 1.00 43.84 106 TYR A CA 1
ATOM 808 C C . TYR A 1 106 ? 30.496 4.980 -19.578 1.00 43.84 106 TYR A C 1
ATOM 810 O O . TYR A 1 106 ? 29.792 5.878 -19.127 1.00 43.84 106 TYR A O 1
ATOM 818 N N . ILE A 1 107 ? 31.055 4.050 -18.799 1.00 41.34 107 ILE A N 1
ATOM 819 C CA . ILE A 1 107 ? 30.986 4.077 -17.330 1.00 41.34 107 ILE A CA 1
ATOM 820 C C . ILE A 1 107 ? 32.180 4.887 -16.812 1.00 41.34 107 ILE A C 1
ATOM 822 O O . ILE A 1 107 ? 33.330 4.514 -17.035 1.00 41.34 107 ILE A O 1
ATOM 826 N N . LEU A 1 108 ? 31.921 5.998 -16.120 1.00 36.88 108 LEU A N 1
ATOM 827 C CA . LEU A 1 108 ? 32.959 6.839 -15.521 1.00 36.88 108 LEU A CA 1
ATOM 828 C C . LEU A 1 108 ? 33.041 6.573 -14.010 1.00 36.88 108 LEU A C 1
ATOM 830 O O . LEU A 1 108 ? 32.206 7.063 -13.255 1.00 36.88 108 LEU A O 1
ATOM 834 N N . GLY A 1 109 ? 34.051 5.821 -13.559 1.00 36.09 109 GLY A N 1
ATOM 835 C CA . GLY A 1 109 ? 34.412 5.745 -12.136 1.00 36.09 109 GLY A CA 1
ATOM 836 C C . GLY A 1 109 ? 35.020 4.412 -11.697 1.00 36.09 109 GLY A C 1
ATOM 837 O O . GLY A 1 109 ? 34.320 3.407 -11.639 1.00 36.09 109 GLY A O 1
ATOM 838 N N . GLY A 1 110 ? 36.312 4.429 -11.353 1.00 43.69 110 GLY A N 1
ATOM 839 C CA . GLY A 1 110 ? 37.023 3.336 -10.680 1.00 43.69 110 GLY A CA 1
ATOM 840 C C . GLY A 1 110 ? 37.106 3.534 -9.163 1.00 43.69 110 GLY A C 1
ATOM 841 O O . GLY A 1 110 ? 36.916 4.651 -8.672 1.00 43.69 110 GLY A O 1
ATOM 842 N N . ARG A 1 111 ? 37.422 2.463 -8.426 1.00 37.59 111 ARG A N 1
ATOM 843 C CA . ARG A 1 111 ? 37.817 2.496 -7.007 1.00 37.59 111 ARG A CA 1
ATOM 844 C C . ARG A 1 111 ? 38.755 1.327 -6.640 1.00 37.59 111 ARG A C 1
ATOM 846 O O . ARG A 1 111 ? 38.844 0.400 -7.436 1.00 37.59 111 ARG A O 1
ATOM 853 N N . PRO A 1 112 ? 39.486 1.440 -5.508 1.00 38.53 112 PRO A N 1
ATOM 854 C CA . PRO A 1 112 ? 40.708 0.691 -5.225 1.00 38.53 112 PRO A CA 1
ATOM 855 C C . PRO A 1 112 ? 40.482 -0.623 -4.467 1.00 38.53 112 PRO A C 1
ATOM 857 O O . PRO A 1 112 ? 39.512 -0.760 -3.721 1.00 38.53 112 PRO A O 1
ATOM 860 N N . ASP A 1 113 ? 41.452 -1.516 -4.655 1.00 43.00 113 ASP A N 1
ATOM 861 C CA . ASP A 1 113 ? 41.595 -2.849 -4.069 1.00 43.00 113 ASP A CA 1
ATOM 862 C C . ASP A 1 113 ? 41.850 -2.831 -2.558 1.00 43.00 113 ASP A C 1
ATOM 864 O O . ASP A 1 113 ? 42.564 -1.951 -2.072 1.00 43.00 113 ASP A O 1
ATOM 868 N N . THR A 1 114 ? 41.358 -3.865 -1.862 1.00 36.19 114 THR A N 1
ATOM 869 C CA . THR A 1 114 ? 42.088 -4.553 -0.778 1.00 36.19 114 THR A CA 1
ATOM 870 C C . THR A 1 114 ? 41.434 -5.888 -0.404 1.00 36.19 114 THR A C 1
ATOM 872 O O . THR A 1 114 ? 40.249 -5.935 -0.079 1.00 36.19 114 THR A O 1
ATOM 875 N N . ASP A 1 115 ? 42.317 -6.885 -0.360 1.00 35.59 115 ASP A N 1
ATOM 876 C CA . ASP A 1 115 ? 42.399 -8.058 0.515 1.00 35.59 115 ASP A CA 1
ATOM 877 C C . ASP A 1 115 ? 41.828 -9.425 0.082 1.00 35.59 115 ASP A C 1
ATOM 879 O O . ASP A 1 115 ? 40.645 -9.634 -0.183 1.00 35.59 115 ASP A O 1
ATOM 883 N N . THR A 1 116 ? 42.802 -10.340 0.062 1.00 44.03 116 THR A N 1
ATOM 884 C CA . THR A 1 116 ? 42.875 -11.774 -0.219 1.00 44.03 116 THR A CA 1
ATOM 885 C C . THR A 1 116 ? 42.314 -12.613 0.930 1.00 44.03 116 THR A C 1
ATOM 887 O O . THR A 1 116 ? 42.524 -12.237 2.075 1.00 44.03 116 THR A O 1
ATOM 890 N N . ASP A 1 117 ? 41.706 -13.770 0.635 1.00 38.44 117 ASP A N 1
ATOM 891 C CA . ASP A 1 117 ? 41.955 -15.039 1.348 1.00 38.44 117 ASP A CA 1
ATOM 892 C C . ASP A 1 117 ? 41.343 -16.240 0.592 1.00 38.44 117 ASP A C 1
ATOM 894 O O . ASP A 1 117 ? 40.383 -16.103 -0.162 1.00 38.44 117 ASP A O 1
ATOM 898 N N . THR A 1 118 ? 41.996 -17.395 0.744 1.00 47.47 118 THR A N 1
ATOM 899 C CA . THR A 1 118 ? 41.850 -18.661 -0.008 1.00 47.47 118 THR A CA 1
ATOM 900 C C . THR A 1 118 ? 41.083 -19.688 0.821 1.00 47.47 118 THR A C 1
ATOM 902 O O . THR A 1 118 ? 41.428 -19.817 1.988 1.00 47.47 118 THR A O 1
ATOM 905 N N . ASP A 1 119 ? 40.174 -20.481 0.235 1.00 40.22 119 ASP A N 1
ATOM 906 C CA . ASP A 1 119 ? 39.693 -21.734 0.847 1.00 40.22 119 ASP A CA 1
ATOM 907 C C . ASP A 1 119 ? 39.333 -22.818 -0.190 1.00 40.22 119 ASP A C 1
ATOM 909 O O . ASP A 1 119 ? 39.095 -22.534 -1.360 1.00 40.22 119 ASP A O 1
ATOM 913 N N . THR A 1 120 ? 39.421 -24.076 0.261 1.00 38.84 120 THR A N 1
ATOM 914 C CA . THR A 1 120 ? 39.472 -25.339 -0.504 1.00 38.84 120 THR A CA 1
ATOM 915 C C . THR A 1 120 ? 38.182 -26.155 -0.334 1.00 38.84 120 THR A C 1
ATOM 917 O O . THR A 1 120 ? 37.763 -26.382 0.800 1.00 38.84 120 THR A O 1
ATOM 920 N N . ASP A 1 121 ? 37.612 -26.652 -1.439 1.00 43.38 121 ASP A N 1
ATOM 921 C CA . ASP A 1 121 ? 36.370 -27.445 -1.492 1.00 43.38 121 ASP A CA 1
ATOM 922 C C . ASP A 1 121 ? 36.522 -28.910 -1.027 1.00 43.38 121 ASP A C 1
ATOM 924 O O . ASP A 1 121 ? 37.595 -29.520 -1.094 1.00 43.38 121 ASP A O 1
ATOM 928 N N . THR A 1 122 ? 35.415 -29.519 -0.589 1.00 38.34 122 THR A N 1
ATOM 929 C CA . THR A 1 122 ? 35.249 -30.979 -0.475 1.00 38.34 122 THR A CA 1
ATOM 930 C C . THR A 1 122 ? 33.811 -31.358 -0.838 1.00 38.34 122 THR A C 1
ATOM 932 O O . THR A 1 122 ? 32.894 -31.137 -0.048 1.00 38.34 122 THR A O 1
ATOM 935 N N . ASP A 1 123 ? 33.642 -31.955 -2.019 1.00 48.00 123 ASP A N 1
ATOM 936 C CA . ASP A 1 123 ? 32.382 -32.500 -2.536 1.00 48.00 123 ASP A CA 1
ATOM 937 C C . ASP A 1 123 ? 32.044 -33.869 -1.925 1.00 48.00 123 ASP A C 1
ATOM 939 O O . ASP A 1 123 ? 32.922 -34.687 -1.624 1.00 48.00 123 ASP A O 1
ATOM 943 N N . THR A 1 124 ? 30.753 -34.173 -1.787 1.00 43.44 124 THR A N 1
ATOM 944 C CA . THR A 1 124 ? 30.255 -35.551 -1.663 1.00 43.44 124 THR A CA 1
ATOM 945 C C . THR A 1 124 ? 28.880 -35.653 -2.319 1.00 43.44 124 THR A C 1
ATOM 947 O O . THR A 1 124 ? 27.878 -35.230 -1.745 1.00 43.44 124 THR A O 1
ATOM 950 N N . ASP A 1 125 ? 28.857 -36.251 -3.510 1.00 51.31 125 ASP A N 1
ATOM 951 C CA . ASP A 1 125 ? 27.657 -36.650 -4.245 1.00 51.31 125 ASP A CA 1
ATOM 952 C C . ASP A 1 125 ? 27.011 -37.894 -3.614 1.00 51.31 125 ASP A C 1
ATOM 954 O O . ASP A 1 125 ? 27.691 -38.825 -3.169 1.00 51.31 125 ASP A O 1
ATOM 958 N N . THR A 1 126 ? 25.680 -37.958 -3.599 1.00 46.47 126 THR A N 1
ATOM 959 C CA . THR A 1 126 ? 24.944 -39.217 -3.415 1.00 46.47 126 THR A CA 1
ATOM 960 C C . THR A 1 126 ? 23.676 -39.188 -4.260 1.00 46.47 126 THR A C 1
ATOM 962 O O . THR A 1 126 ? 22.674 -38.591 -3.874 1.00 46.47 126 THR A O 1
ATOM 965 N N . ASP A 1 127 ? 23.744 -39.875 -5.398 1.00 53.22 127 ASP A N 1
ATOM 966 C CA . ASP A 1 127 ? 22.612 -40.192 -6.264 1.00 53.22 127 ASP A CA 1
ATOM 967 C C . ASP A 1 127 ? 21.757 -41.307 -5.645 1.00 53.22 127 ASP A C 1
ATOM 969 O O . ASP A 1 127 ? 22.265 -42.313 -5.137 1.00 53.22 127 ASP A O 1
ATOM 973 N N . THR A 1 128 ? 20.434 -41.171 -5.701 1.00 52.38 128 THR A N 1
ATOM 974 C CA . THR A 1 128 ? 19.508 -42.295 -5.518 1.00 52.38 128 THR A CA 1
ATOM 975 C C . THR A 1 128 ? 18.320 -42.109 -6.449 1.00 52.38 128 THR A C 1
ATOM 977 O O . THR A 1 128 ? 17.389 -41.364 -6.150 1.00 52.38 128 THR A O 1
ATOM 980 N N . ASP A 1 129 ? 18.371 -42.824 -7.570 1.00 56.31 129 ASP A N 1
ATOM 981 C CA . ASP A 1 129 ? 17.265 -43.000 -8.503 1.00 56.31 129 ASP A CA 1
ATOM 982 C C . ASP A 1 129 ? 16.208 -43.934 -7.895 1.00 56.31 129 ASP A C 1
ATOM 984 O O . ASP A 1 129 ? 16.515 -45.004 -7.360 1.00 56.31 129 ASP A O 1
ATOM 988 N N . THR A 1 130 ? 14.934 -43.558 -7.977 1.00 54.06 130 THR A N 1
ATOM 989 C CA . THR A 1 130 ? 13.811 -44.484 -7.780 1.00 54.06 130 THR A CA 1
ATOM 990 C C . THR A 1 130 ? 12.714 -44.135 -8.770 1.00 54.06 130 THR A C 1
ATOM 992 O O . THR A 1 130 ? 11.918 -43.225 -8.545 1.00 54.06 130 THR A O 1
ATOM 995 N N . ASP A 1 131 ? 12.685 -44.897 -9.860 1.00 59.09 131 ASP A N 1
ATOM 996 C CA . ASP A 1 131 ? 11.611 -44.902 -10.843 1.00 59.09 131 ASP A CA 1
ATOM 997 C C . ASP A 1 131 ? 10.368 -45.584 -10.252 1.00 59.09 131 ASP A C 1
ATOM 999 O O . ASP A 1 131 ? 10.429 -46.691 -9.707 1.00 59.09 131 ASP A O 1
ATOM 1003 N N . THR A 1 132 ? 9.210 -44.938 -10.352 1.00 57.22 132 THR A N 1
ATOM 1004 C CA . THR A 1 132 ? 7.909 -45.584 -10.149 1.00 57.22 132 THR A CA 1
ATOM 1005 C C . THR A 1 132 ? 6.953 -45.073 -11.212 1.00 57.22 132 THR A C 1
ATOM 1007 O O . THR A 1 132 ? 6.357 -44.007 -11.075 1.00 57.22 132 THR A O 1
ATOM 1010 N N . ASP A 1 133 ? 6.817 -45.869 -12.269 1.00 60.25 133 ASP A N 1
ATOM 1011 C CA . ASP A 1 133 ? 5.807 -45.697 -13.304 1.00 60.25 133 ASP A CA 1
ATOM 1012 C C . ASP A 1 133 ? 4.424 -46.027 -12.724 1.00 60.25 133 ASP A C 1
ATOM 1014 O O . ASP A 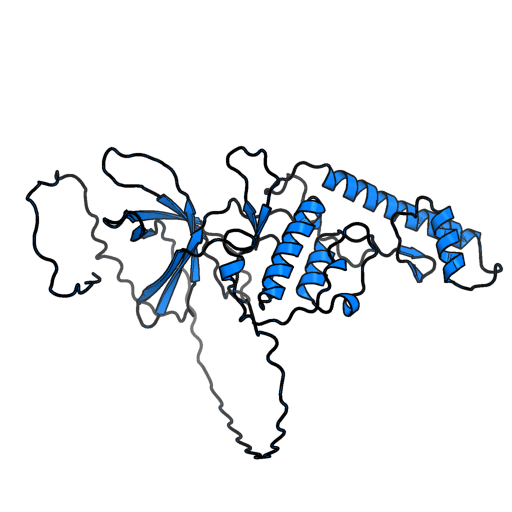1 133 ? 4.182 -47.114 -12.190 1.00 60.25 133 ASP A O 1
ATOM 1018 N N . THR A 1 134 ? 3.489 -45.086 -12.805 1.00 59.41 134 THR A N 1
ATOM 1019 C CA . THR A 1 134 ? 2.061 -45.349 -12.604 1.00 59.41 134 THR A CA 1
ATOM 1020 C C . THR A 1 134 ? 1.285 -44.579 -13.657 1.00 59.41 134 THR A C 1
ATOM 1022 O O . THR A 1 134 ? 0.988 -43.397 -13.497 1.00 59.41 134 THR A O 1
ATOM 1025 N N . ASP A 1 135 ? 0.962 -45.285 -14.736 1.00 62.09 135 ASP A N 1
ATOM 1026 C CA . ASP A 1 135 ? 0.055 -44.821 -15.777 1.00 62.09 135 ASP A CA 1
ATOM 1027 C C . ASP A 1 135 ? -1.366 -44.740 -15.203 1.00 62.09 135 ASP A C 1
ATOM 1029 O O . ASP A 1 135 ? -1.951 -45.737 -14.769 1.00 62.09 135 ASP A O 1
ATOM 1033 N N . THR A 1 136 ? -1.935 -43.538 -15.161 1.00 59.91 136 THR A N 1
ATOM 1034 C CA . THR A 1 136 ? -3.363 -43.325 -14.906 1.00 59.91 136 THR A CA 1
ATOM 1035 C C . THR A 1 136 ? -3.882 -42.327 -15.928 1.00 59.91 136 THR A C 1
ATOM 1037 O O . THR A 1 136 ? -3.808 -41.116 -15.734 1.00 59.91 136 THR A O 1
ATOM 1040 N N . ASP A 1 137 ? -4.420 -42.865 -17.019 1.00 60.41 137 ASP A N 1
ATOM 1041 C CA . ASP A 1 137 ? -5.152 -42.110 -18.029 1.00 60.41 137 ASP A CA 1
ATOM 1042 C C . ASP A 1 137 ? -6.474 -41.618 -17.422 1.00 60.41 137 ASP A C 1
ATOM 1044 O O . ASP A 1 137 ? -7.399 -42.396 -17.176 1.00 60.41 137 ASP A O 1
ATOM 1048 N N . THR A 1 138 ? -6.559 -40.319 -17.137 1.00 59.34 138 THR A N 1
ATOM 1049 C CA . THR A 1 138 ? -7.823 -39.642 -16.827 1.00 59.34 138 THR A CA 1
ATOM 1050 C C . THR A 1 138 ? -8.040 -38.542 -17.852 1.00 59.34 138 THR A C 1
ATOM 1052 O O . THR A 1 138 ? -7.521 -37.436 -17.707 1.00 59.34 138 THR A O 1
ATOM 1055 N N . ASP A 1 139 ? -8.831 -38.857 -18.877 1.00 62.47 139 ASP A N 1
ATOM 1056 C CA . ASP A 1 139 ? -9.369 -37.892 -19.833 1.00 62.47 139 ASP A CA 1
ATOM 1057 C C . ASP A 1 139 ? -10.288 -36.916 -19.086 1.00 62.47 139 ASP A C 1
ATOM 1059 O O . ASP A 1 139 ? -11.466 -37.185 -18.839 1.00 62.47 139 ASP A O 1
ATOM 1063 N N . THR A 1 140 ? -9.719 -35.789 -18.662 1.00 60.50 140 THR A N 1
ATOM 1064 C CA . THR A 1 140 ? -10.479 -34.639 -18.177 1.00 60.50 140 THR A CA 1
ATOM 1065 C C . THR A 1 140 ? -10.461 -33.601 -19.282 1.00 60.50 140 THR A C 1
ATOM 1067 O O . THR A 1 140 ? -9.437 -32.958 -19.515 1.00 60.50 140 THR A O 1
ATOM 1070 N N . ASP A 1 141 ? -11.599 -33.448 -19.959 1.00 58.94 141 ASP A N 1
ATOM 1071 C CA . ASP A 1 141 ? -11.894 -32.300 -20.813 1.00 58.94 141 ASP A CA 1
ATOM 1072 C C . ASP A 1 141 ? -11.924 -31.042 -19.927 1.00 58.94 141 ASP A C 1
ATOM 1074 O O . ASP A 1 141 ? -12.968 -30.609 -19.439 1.00 58.94 141 ASP A O 1
ATOM 1078 N N . SER A 1 142 ? -10.740 -30.495 -19.644 1.00 57.50 142 SER A N 1
ATOM 1079 C CA . SER A 1 142 ? -10.582 -29.186 -19.024 1.00 57.50 142 SER A CA 1
ATOM 1080 C C . SER A 1 142 ? -10.895 -28.143 -20.082 1.00 57.50 142 SER A C 1
ATOM 1082 O O . SER A 1 142 ? -10.065 -27.834 -20.940 1.00 57.50 142 SER A O 1
ATOM 1084 N N . ASP A 1 143 ? -12.118 -27.620 -20.012 1.00 53.22 143 ASP A N 1
ATOM 1085 C CA . ASP A 1 143 ? -12.502 -26.382 -20.670 1.00 53.22 143 ASP A CA 1
ATOM 1086 C C . ASP A 1 143 ? -11.394 -25.353 -20.436 1.00 53.22 143 ASP A C 1
ATOM 1088 O O . ASP A 1 143 ? -11.090 -24.964 -19.305 1.00 53.22 143 ASP A O 1
ATOM 1092 N N . SER A 1 144 ? -10.754 -24.976 -21.538 1.00 50.38 144 SER A N 1
ATOM 1093 C CA . SER A 1 144 ? -9.648 -24.036 -21.612 1.00 50.38 144 SER A CA 1
ATOM 1094 C C . SER A 1 144 ? -10.202 -22.654 -21.288 1.00 50.38 144 SER A C 1
ATOM 1096 O O . SER A 1 144 ? -10.497 -21.844 -22.168 1.00 50.38 144 SER A O 1
ATOM 1098 N N . ASN A 1 145 ? -10.383 -22.390 -19.992 1.00 55.31 145 ASN A N 1
ATOM 1099 C CA . ASN A 1 145 ? -10.307 -21.035 -19.484 1.00 55.31 145 ASN A CA 1
ATOM 1100 C C . ASN A 1 145 ? -9.007 -20.494 -20.048 1.00 55.31 145 ASN A C 1
ATOM 1102 O O . ASN A 1 145 ? -7.959 -21.082 -19.816 1.00 55.31 145 ASN A O 1
ATOM 1106 N N . SER A 1 146 ? -9.114 -19.477 -20.895 1.00 53.12 146 SER A N 1
ATOM 1107 C CA . SER A 1 146 ? -7.988 -18.856 -21.567 1.00 53.12 146 SER A CA 1
ATOM 1108 C C . SER A 1 146 ? -6.929 -18.523 -20.523 1.00 53.12 146 SER A C 1
ATOM 1110 O O . SER A 1 146 ? -7.066 -17.522 -19.817 1.00 53.12 146 SER A O 1
ATOM 1112 N N . ASP A 1 147 ? -5.929 -19.396 -20.416 1.00 56.66 147 ASP A N 1
ATOM 1113 C CA . ASP A 1 147 ? -4.690 -19.191 -19.693 1.00 56.66 147 ASP A CA 1
ATOM 1114 C C . ASP A 1 147 ? -4.022 -18.006 -20.380 1.00 56.66 147 ASP A C 1
ATOM 1116 O O . ASP A 1 147 ? -3.247 -18.145 -21.326 1.00 56.66 147 ASP A O 1
ATOM 1120 N N . SER A 1 148 ? -4.437 -16.802 -19.991 1.00 60.09 148 SER A N 1
ATOM 1121 C CA . SER A 1 148 ? -3.748 -15.577 -20.335 1.00 60.09 148 SER A CA 1
ATOM 1122 C C . SER A 1 148 ? -2.377 -15.719 -19.702 1.00 60.09 148 SER A C 1
ATOM 1124 O O . SER A 1 148 ? -2.236 -15.544 -18.490 1.00 60.09 148 SER A O 1
ATOM 1126 N N . GLU A 1 149 ? -1.409 -16.161 -20.506 1.00 62.59 149 GLU A N 1
ATOM 1127 C CA . GLU A 1 149 ? -0.036 -16.324 -20.062 1.00 62.59 149 GLU A CA 1
ATOM 1128 C C . GLU A 1 149 ? 0.399 -15.058 -19.317 1.00 62.59 149 GLU A C 1
ATOM 1130 O O . GLU A 1 149 ? 0.059 -13.946 -19.738 1.00 62.59 149 GLU A O 1
ATOM 1135 N N . PRO A 1 150 ? 1.124 -15.217 -18.202 1.00 69.94 150 PRO A N 1
ATOM 1136 C CA . PRO A 1 150 ? 1.521 -14.110 -17.351 1.00 69.94 150 PRO A CA 1
ATOM 1137 C C . PRO A 1 150 ? 2.305 -13.067 -18.159 1.00 69.94 150 PRO A C 1
ATOM 1139 O O . PRO A 1 150 ? 3.443 -13.304 -18.567 1.00 69.94 150 PRO A O 1
ATOM 1142 N N . ASN A 1 151 ? 1.689 -11.912 -18.435 1.00 86.00 151 ASN A N 1
ATOM 1143 C CA . ASN A 1 151 ? 2.223 -10.945 -19.390 1.00 86.00 151 ASN A CA 1
ATOM 1144 C C . ASN A 1 151 ? 2.442 -9.565 -18.760 1.00 86.00 151 ASN A C 1
ATOM 1146 O O . ASN A 1 151 ? 1.618 -8.659 -18.881 1.00 86.00 151 ASN A O 1
ATOM 1150 N N . LEU A 1 152 ? 3.628 -9.359 -18.176 1.00 91.81 152 LEU A N 1
ATOM 1151 C CA . LEU A 1 152 ? 4.066 -8.047 -17.668 1.00 91.81 152 LEU A CA 1
ATOM 1152 C C . LEU A 1 152 ? 4.038 -6.938 -18.730 1.00 91.81 152 LEU A C 1
ATOM 1154 O O . LEU A 1 152 ? 4.065 -5.760 -18.387 1.00 91.81 152 LEU A O 1
ATOM 1158 N N . LYS A 1 153 ? 4.000 -7.282 -20.024 1.00 93.06 153 LYS A N 1
ATOM 1159 C CA . LYS A 1 153 ? 3.947 -6.299 -21.111 1.00 93.06 153 LYS A CA 1
ATOM 1160 C C . LYS A 1 153 ? 2.675 -5.457 -21.072 1.00 93.06 153 LYS A C 1
ATOM 1162 O O . LYS A 1 153 ? 2.725 -4.308 -21.492 1.00 93.06 153 LYS A O 1
ATOM 1167 N N . GLU A 1 154 ? 1.566 -6.017 -20.593 1.00 95.44 154 GLU A N 1
ATOM 1168 C CA . GLU A 1 154 ? 0.287 -5.303 -20.487 1.00 95.44 154 GLU A CA 1
ATOM 1169 C C . GLU A 1 154 ? 0.297 -4.264 -19.363 1.00 95.44 154 GLU A C 1
ATOM 1171 O O . GLU A 1 154 ? -0.452 -3.297 -19.425 1.00 95.44 154 GLU A O 1
ATOM 1176 N N . LEU A 1 155 ? 1.199 -4.424 -18.391 1.00 96.19 155 LEU A N 1
ATOM 1177 C CA . LEU A 1 155 ? 1.379 -3.506 -17.268 1.00 96.19 155 LEU A CA 1
ATOM 1178 C C . LEU A 1 155 ? 2.434 -2.415 -17.540 1.00 96.19 155 LEU A C 1
ATOM 1180 O O . LEU A 1 155 ? 2.632 -1.527 -16.706 1.00 96.19 155 LEU A O 1
ATOM 1184 N N . GLN A 1 156 ? 3.145 -2.479 -18.675 1.00 95.75 156 GLN A N 1
ATOM 1185 C CA . GLN A 1 156 ? 4.151 -1.475 -19.036 1.00 95.75 156 GLN A CA 1
ATOM 1186 C C . GLN A 1 156 ? 3.517 -0.118 -19.315 1.00 95.75 156 GLN A C 1
ATOM 1188 O O . GLN A 1 156 ? 2.466 -0.040 -19.940 1.00 95.75 156 GLN A O 1
ATOM 1193 N N . ASP A 1 157 ? 4.215 0.943 -18.901 1.00 93.25 157 ASP A N 1
ATOM 1194 C CA . ASP A 1 157 ? 3.728 2.330 -18.893 1.00 93.25 157 ASP A CA 1
ATOM 1195 C C . ASP A 1 157 ? 2.595 2.587 -17.873 1.00 93.25 157 ASP A C 1
ATOM 1197 O O . ASP A 1 157 ? 2.164 3.731 -17.743 1.00 93.25 157 ASP A O 1
ATOM 1201 N N . ASP A 1 158 ? 2.152 1.586 -17.103 1.00 95.69 158 ASP A N 1
ATOM 1202 C CA . ASP A 1 158 ? 1.143 1.743 -16.048 1.00 95.69 158 ASP A CA 1
ATOM 1203 C C . ASP A 1 158 ? 1.719 1.397 -14.668 1.00 95.69 158 ASP A C 1
ATOM 1205 O O . ASP A 1 158 ? 2.254 2.281 -13.996 1.00 95.69 158 ASP A O 1
ATOM 1209 N N . ALA A 1 159 ? 1.703 0.114 -14.295 1.00 97.00 159 ALA A N 1
ATOM 1210 C CA . ALA A 1 159 ? 2.209 -0.390 -13.018 1.00 97.00 159 ALA A CA 1
ATOM 1211 C C . ALA A 1 159 ? 3.709 -0.728 -13.044 1.00 97.00 159 ALA A C 1
ATOM 1213 O O . ALA A 1 159 ? 4.343 -0.766 -11.989 1.00 97.00 159 ALA A O 1
ATOM 1214 N N . VAL A 1 160 ? 4.293 -0.961 -14.226 1.00 96.88 160 VAL A N 1
ATOM 1215 C CA . VAL A 1 160 ? 5.730 -1.236 -14.406 1.00 96.88 160 VAL A CA 1
ATOM 1216 C C . VAL A 1 160 ? 6.355 -0.328 -15.473 1.00 96.88 160 VAL A C 1
ATOM 1218 O O . VAL A 1 160 ? 5.685 0.058 -16.435 1.00 96.88 160 VAL A O 1
ATOM 1221 N N . PRO A 1 161 ? 7.653 0.021 -15.359 1.00 96.19 161 PRO A N 1
ATOM 1222 C CA . PRO A 1 161 ? 8.328 0.828 -16.363 1.00 96.19 161 PRO A CA 1
ATOM 1223 C C . PRO A 1 161 ? 8.368 0.113 -17.710 1.00 96.19 161 PRO A C 1
ATOM 1225 O O . PRO A 1 161 ? 8.534 -1.107 -17.788 1.00 96.19 161 PRO A O 1
ATOM 1228 N N . LYS A 1 162 ? 8.312 0.887 -18.791 1.00 95.31 162 LYS A N 1
ATOM 1229 C CA . LYS A 1 162 ? 8.520 0.343 -20.131 1.00 95.31 162 LYS A CA 1
ATOM 1230 C C . LYS A 1 162 ? 9.924 -0.238 -20.291 1.00 95.31 162 LYS A C 1
ATOM 1232 O O . LYS A 1 162 ? 10.918 0.420 -19.971 1.00 95.31 162 LYS A O 1
ATOM 1237 N N . LEU A 1 163 ? 10.004 -1.452 -20.838 1.00 93.50 163 LEU A N 1
ATOM 1238 C CA . LEU A 1 163 ? 11.259 -2.130 -21.154 1.00 93.50 163 LEU A CA 1
ATOM 1239 C C . LEU A 1 163 ? 11.655 -1.851 -22.605 1.00 93.50 163 LEU A C 1
ATOM 1241 O O . LEU A 1 163 ? 10.971 -2.272 -23.537 1.00 93.50 163 LEU A O 1
ATOM 1245 N N . TYR A 1 164 ? 12.789 -1.182 -22.806 1.00 92.44 164 TYR A N 1
ATOM 1246 C CA . TYR A 1 164 ? 13.322 -0.915 -24.145 1.00 92.44 164 TYR A CA 1
ATOM 1247 C C . TYR A 1 164 ? 14.191 -2.050 -24.677 1.00 92.44 164 TYR A C 1
ATOM 1249 O O . TYR A 1 164 ? 14.292 -2.234 -25.890 1.00 92.44 164 TYR A O 1
ATOM 1257 N N . GLY A 1 165 ? 14.815 -2.816 -23.786 1.00 90.62 165 GLY A N 1
ATOM 1258 C CA . GLY A 1 165 ? 15.608 -3.973 -24.167 1.00 90.62 165 GLY A CA 1
ATOM 1259 C C . GLY A 1 165 ? 16.509 -4.477 -23.050 1.00 90.62 165 GLY A C 1
ATOM 1260 O O . GLY A 1 165 ? 16.707 -3.818 -22.029 1.00 90.62 165 GLY A O 1
ATOM 1261 N N . TYR A 1 166 ? 17.067 -5.656 -23.293 1.00 91.31 166 TYR A N 1
ATOM 1262 C CA . TYR A 1 166 ? 18.104 -6.271 -22.484 1.00 91.31 166 TYR A CA 1
ATOM 1263 C C . TYR A 1 166 ? 19.309 -6.539 -23.383 1.00 91.31 166 TYR A C 1
ATOM 1265 O O . TYR A 1 166 ? 19.172 -7.144 -24.448 1.00 91.31 166 TYR A O 1
ATOM 1273 N N . PHE A 1 167 ? 20.473 -6.059 -22.969 1.00 90.94 167 PHE A N 1
ATOM 1274 C CA . PHE A 1 167 ? 21.730 -6.226 -23.688 1.00 90.94 167 PHE A CA 1
ATOM 1275 C C . PHE A 1 167 ? 22.675 -7.030 -22.811 1.00 90.94 167 PHE A C 1
ATOM 1277 O O . PHE A 1 167 ? 22.746 -6.791 -21.612 1.00 90.94 167 PHE A O 1
ATOM 1284 N N . GLN A 1 168 ? 23.406 -7.973 -23.390 1.00 91.94 168 GLN A N 1
ATOM 1285 C CA . GLN A 1 168 ? 24.345 -8.801 -22.646 1.00 91.94 168 GLN A CA 1
ATOM 1286 C C . GLN A 1 168 ? 25.689 -8.777 -23.357 1.00 91.94 168 GLN A C 1
ATOM 1288 O O . GLN A 1 168 ? 25.760 -9.077 -24.547 1.00 91.94 168 GLN A O 1
ATOM 1293 N N . GLU A 1 169 ? 26.742 -8.424 -22.630 1.00 91.12 169 GLU A N 1
ATOM 1294 C CA . GLU A 1 169 ? 28.108 -8.389 -23.150 1.00 91.12 169 GLU A CA 1
ATOM 1295 C C . GLU A 1 169 ? 29.024 -9.261 -22.276 1.00 91.12 169 GLU A C 1
ATOM 1297 O O . GLU A 1 169 ? 28.814 -9.346 -21.060 1.00 91.12 169 GLU A O 1
ATOM 1302 N N . PRO A 1 170 ? 30.037 -9.925 -22.859 1.00 91.56 170 PRO A N 1
ATOM 1303 C CA . PRO A 1 170 ? 31.056 -10.630 -22.088 1.00 91.56 170 PRO A CA 1
ATOM 1304 C C . PRO A 1 170 ? 31.841 -9.654 -21.202 1.00 91.56 170 PRO A C 1
ATOM 1306 O O . PRO A 1 170 ? 32.267 -8.597 -21.671 1.00 91.56 170 PRO A O 1
ATOM 1309 N N . ALA A 1 171 ? 32.086 -10.023 -19.946 1.00 89.69 171 ALA A N 1
ATOM 1310 C CA . ALA A 1 171 ? 32.831 -9.211 -18.978 1.00 89.69 171 ALA A CA 1
ATOM 1311 C C . ALA A 1 171 ? 34.291 -9.665 -18.782 1.00 89.69 171 ALA A C 1
ATOM 1313 O O . ALA A 1 171 ? 34.959 -9.223 -17.853 1.00 89.69 171 ALA A O 1
ATOM 1314 N N . GLY A 1 172 ? 34.798 -10.504 -19.695 1.00 89.25 172 GLY A N 1
ATOM 1315 C CA . GLY A 1 172 ? 36.059 -11.235 -19.537 1.00 89.25 172 GLY A CA 1
ATOM 1316 C C . GLY A 1 172 ? 35.808 -12.646 -18.997 1.00 89.25 172 GLY A C 1
ATOM 1317 O O . GLY A 1 172 ? 34.841 -12.875 -18.282 1.00 89.25 172 GLY A O 1
ATOM 1318 N N . GLY A 1 173 ? 36.636 -13.616 -19.394 1.00 88.62 173 GLY A N 1
ATOM 1319 C CA . GLY A 1 173 ? 36.421 -15.021 -19.021 1.00 88.62 173 GLY A CA 1
ATOM 1320 C C . GLY A 1 173 ? 35.085 -15.584 -19.531 1.00 88.62 173 GLY A C 1
ATOM 1321 O O . GLY A 1 173 ? 34.701 -15.329 -20.676 1.00 88.62 173 GLY A O 1
ATOM 1322 N N . ASN A 1 174 ? 34.400 -16.353 -18.678 1.00 90.19 174 ASN A N 1
ATOM 1323 C CA . ASN A 1 174 ? 33.055 -16.891 -18.927 1.00 90.19 174 ASN A CA 1
ATOM 1324 C C . ASN A 1 174 ? 31.932 -15.965 -18.423 1.00 90.19 174 ASN A C 1
ATOM 1326 O O . ASN A 1 174 ? 30.754 -16.280 -18.611 1.00 90.19 174 ASN A O 1
ATOM 1330 N N . ASP A 1 175 ? 32.278 -14.821 -17.834 1.00 91.69 175 ASP A N 1
ATOM 1331 C CA . ASP A 1 175 ? 31.313 -13.943 -17.187 1.00 91.69 175 ASP A CA 1
ATOM 1332 C C . ASP A 1 175 ? 30.572 -13.079 -18.204 1.00 91.69 175 ASP A C 1
ATOM 1334 O O . ASP A 1 175 ? 31.100 -12.655 -19.243 1.00 91.69 175 ASP A O 1
ATOM 1338 N N . ARG A 1 176 ? 29.313 -12.780 -17.888 1.00 89.38 176 ARG A N 1
ATOM 1339 C CA . ARG A 1 176 ? 28.445 -11.940 -18.711 1.00 89.38 176 ARG A CA 1
ATOM 1340 C C . ARG A 1 176 ? 27.819 -10.849 -17.862 1.00 89.38 176 ARG A C 1
ATOM 1342 O O . ARG A 1 176 ? 27.268 -11.116 -16.800 1.00 89.38 176 ARG A O 1
ATOM 1349 N N . VAL A 1 177 ? 27.842 -9.624 -18.373 1.00 91.12 177 VAL A N 1
ATOM 1350 C CA . VAL A 1 177 ? 27.145 -8.487 -17.770 1.00 91.12 177 VAL A CA 1
ATOM 1351 C C . VAL A 1 177 ? 25.883 -8.208 -18.566 1.00 91.12 177 VAL A C 1
ATOM 1353 O O . VAL A 1 177 ? 25.928 -8.026 -19.784 1.00 91.12 177 VAL A O 1
ATOM 1356 N N . GLY A 1 178 ? 24.756 -8.179 -17.858 1.00 89.19 178 GLY A N 1
ATOM 1357 C CA . GLY A 1 178 ? 23.461 -7.784 -18.395 1.00 89.19 178 GLY A CA 1
ATOM 1358 C C . GLY A 1 178 ? 23.169 -6.307 -18.132 1.00 89.19 178 GLY A C 1
ATOM 1359 O O . GLY A 1 178 ? 23.351 -5.810 -17.019 1.00 89.19 178 GLY A O 1
ATOM 1360 N N . LEU A 1 179 ? 22.672 -5.617 -19.150 1.00 91.06 179 LEU A N 1
ATOM 1361 C CA . LEU A 1 179 ? 22.184 -4.247 -19.112 1.00 91.06 179 LEU A CA 1
ATOM 1362 C C . LEU A 1 179 ? 20.684 -4.252 -19.412 1.00 91.06 179 LEU A C 1
ATOM 1364 O O . LEU A 1 179 ? 20.275 -4.559 -20.533 1.00 91.06 179 LEU A O 1
ATOM 1368 N N . LEU A 1 180 ? 19.876 -3.872 -18.424 1.00 89.75 180 LEU A N 1
ATOM 1369 C CA . LEU A 1 180 ? 18.435 -3.701 -18.586 1.00 89.75 180 LEU A CA 1
ATOM 1370 C C . LEU A 1 180 ? 18.111 -2.220 -18.807 1.00 89.75 180 LEU A C 1
ATOM 1372 O O . LEU A 1 180 ? 18.405 -1.390 -17.944 1.00 89.75 180 LEU A O 1
ATOM 1376 N N . LEU A 1 181 ? 17.512 -1.893 -19.956 1.00 91.25 181 LEU A N 1
ATOM 1377 C CA . LEU A 1 181 ? 17.174 -0.520 -20.329 1.00 91.25 181 LEU A CA 1
ATOM 1378 C C . LEU A 1 181 ? 15.686 -0.244 -20.098 1.00 91.25 181 LEU A C 1
ATOM 1380 O O . LEU A 1 181 ? 14.838 -0.759 -20.831 1.00 91.25 181 LEU A O 1
ATOM 1384 N N . LEU A 1 182 ? 15.380 0.592 -19.107 1.00 93.31 182 LEU A N 1
ATOM 1385 C CA . LEU A 1 182 ? 14.013 0.937 -18.713 1.00 93.31 182 LEU A CA 1
ATOM 1386 C C . LEU A 1 182 ? 13.712 2.423 -18.949 1.00 93.31 182 LEU A C 1
ATOM 1388 O O . LEU A 1 182 ? 14.606 3.273 -18.963 1.00 93.31 182 LEU A O 1
ATOM 1392 N N . GLN A 1 183 ? 12.429 2.741 -19.102 1.00 93.62 183 GLN A N 1
ATOM 1393 C CA . GLN A 1 183 ? 11.917 4.108 -19.014 1.00 93.62 183 GLN A CA 1
ATOM 1394 C C . GLN A 1 183 ? 12.276 4.733 -17.668 1.00 93.62 183 GLN A C 1
ATOM 1396 O O . GLN A 1 183 ? 12.089 4.124 -16.614 1.00 93.62 183 GLN A O 1
ATOM 1401 N N . TYR A 1 184 ? 12.775 5.969 -17.710 1.00 92.88 184 TYR A N 1
ATOM 1402 C CA . TYR A 1 184 ? 12.829 6.791 -16.514 1.00 92.88 184 TYR A CA 1
ATOM 1403 C C . TYR A 1 184 ? 11.421 7.264 -16.167 1.00 92.88 184 TYR A C 1
ATOM 1405 O O . TYR A 1 184 ? 10.754 7.903 -16.980 1.00 92.88 184 TYR A O 1
ATOM 1413 N N . VAL A 1 185 ? 10.981 6.922 -14.964 1.00 93.12 185 VAL A N 1
ATOM 1414 C CA . VAL A 1 185 ? 9.623 7.206 -14.494 1.00 93.12 185 VAL A CA 1
ATOM 1415 C C . VAL A 1 185 ? 9.606 8.361 -13.495 1.00 93.12 185 VAL A C 1
ATOM 1417 O O . VAL A 1 185 ? 8.634 9.105 -13.429 1.00 93.12 185 VAL A O 1
ATOM 1420 N N . GLY A 1 186 ? 10.689 8.536 -12.742 1.00 93.81 186 GLY A N 1
ATOM 1421 C CA . GLY A 1 186 ? 10.791 9.529 -11.685 1.00 93.81 186 GLY A CA 1
ATOM 1422 C C . GLY A 1 186 ? 11.722 9.058 -10.569 1.00 93.81 186 GLY A C 1
ATOM 1423 O O . GLY A 1 186 ? 12.439 8.068 -10.736 1.00 93.81 186 GLY A O 1
ATOM 1424 N N . PRO A 1 187 ? 11.763 9.765 -9.431 1.00 94.06 187 PRO A N 1
ATOM 1425 C CA . PRO A 1 187 ? 12.613 9.397 -8.306 1.00 94.06 187 PRO A CA 1
ATOM 1426 C C . PRO A 1 187 ? 12.105 8.144 -7.576 1.00 94.06 187 PRO A C 1
ATOM 1428 O O . PRO A 1 187 ? 10.907 7.862 -7.528 1.00 94.06 187 PRO A O 1
ATOM 1431 N N . GLN A 1 188 ? 13.035 7.397 -6.979 1.00 94.81 188 GLN A N 1
ATOM 1432 C CA . GLN A 1 188 ? 12.734 6.234 -6.141 1.00 94.81 188 GLN A CA 1
ATOM 1433 C C . GLN A 1 188 ? 12.106 6.683 -4.818 1.00 94.81 188 GLN A C 1
ATOM 1435 O O . GLN A 1 188 ? 12.619 7.593 -4.160 1.00 94.81 188 GLN A O 1
ATOM 1440 N N . LEU A 1 189 ? 11.042 6.011 -4.393 1.00 95.25 189 LEU A N 1
ATOM 1441 C CA . LEU A 1 189 ? 10.409 6.239 -3.104 1.00 95.25 189 LEU A CA 1
ATOM 1442 C C . LEU A 1 189 ? 11.347 5.826 -1.960 1.00 95.25 189 LEU A C 1
ATOM 1444 O O . LEU A 1 189 ? 11.823 4.694 -1.888 1.00 95.25 189 LEU A O 1
ATOM 1448 N N . ARG A 1 190 ? 11.614 6.761 -1.042 1.00 93.44 190 ARG A N 1
ATOM 1449 C CA . ARG A 1 190 ? 12.465 6.525 0.143 1.00 93.44 190 ARG A CA 1
ATOM 1450 C C . ARG A 1 190 ? 11.704 6.577 1.458 1.00 93.44 190 ARG A C 1
ATOM 1452 O O . ARG A 1 190 ? 12.260 6.254 2.507 1.00 93.44 190 ARG A O 1
ATOM 1459 N N . ARG A 1 191 ? 10.451 7.013 1.406 1.00 93.44 191 ARG A N 1
ATOM 1460 C CA . ARG A 1 191 ? 9.600 7.225 2.569 1.00 93.44 191 ARG A CA 1
ATOM 1461 C C . ARG A 1 191 ? 8.777 5.955 2.855 1.00 93.44 191 ARG A C 1
ATOM 1463 O O . ARG A 1 191 ? 8.180 5.432 1.918 1.00 93.44 191 ARG A O 1
ATOM 1470 N N . PRO A 1 192 ? 8.733 5.459 4.108 1.00 94.38 192 PRO A N 1
ATOM 1471 C CA . PRO A 1 192 ? 7.978 4.262 4.486 1.00 94.38 192 PRO A CA 1
ATOM 1472 C C . PRO A 1 192 ? 6.484 4.393 4.188 1.00 94.38 192 PRO A C 1
ATOM 1474 O O . PRO A 1 192 ? 5.924 5.473 4.397 1.00 94.38 192 PRO A O 1
ATOM 1477 N N . PHE A 1 193 ? 5.808 3.294 3.838 1.00 95.69 193 PHE A N 1
ATOM 1478 C CA . PHE A 1 193 ? 4.371 3.331 3.533 1.00 95.69 193 PHE A CA 1
ATOM 1479 C C . PHE A 1 193 ? 3.524 3.923 4.666 1.00 95.69 193 PHE A C 1
ATOM 1481 O O . PHE A 1 193 ? 2.676 4.777 4.419 1.00 95.69 193 PHE A O 1
ATOM 1488 N N . ARG A 1 194 ? 3.812 3.569 5.927 1.00 94.06 194 ARG A N 1
ATOM 1489 C CA . ARG A 1 194 ? 3.113 4.117 7.106 1.00 94.06 194 ARG A CA 1
ATOM 1490 C C . ARG A 1 194 ? 3.155 5.646 7.217 1.00 94.06 194 ARG A C 1
ATOM 1492 O O . ARG A 1 194 ? 2.379 6.204 7.988 1.00 94.06 194 ARG A O 1
ATOM 1499 N N . CYS A 1 195 ? 4.066 6.325 6.517 1.00 94.25 195 CYS A N 1
ATOM 1500 C CA . CYS A 1 195 ? 4.202 7.785 6.508 1.00 94.25 195 CYS A CA 1
ATOM 1501 C C . CYS A 1 195 ? 3.547 8.439 5.278 1.00 94.25 195 CYS A C 1
ATOM 1503 O O . CYS A 1 195 ? 3.399 9.659 5.246 1.00 94.25 195 CYS A O 1
ATOM 1505 N N . LEU A 1 196 ? 3.164 7.656 4.269 1.00 95.38 196 LEU A N 1
ATOM 1506 C CA . LEU A 1 196 ? 2.549 8.141 3.035 1.00 95.38 196 LEU A CA 1
ATOM 1507 C C . LEU A 1 196 ? 1.035 8.275 3.189 1.00 95.38 196 LEU A C 1
ATOM 1509 O O . LEU A 1 196 ? 0.459 7.562 4.014 1.00 95.38 196 LEU A O 1
ATOM 1513 N N . PRO A 1 197 ? 0.372 9.136 2.394 1.00 96.38 197 PRO A N 1
ATOM 1514 C CA . PRO A 1 197 ? -1.083 9.143 2.297 1.00 96.38 197 PRO A CA 1
ATOM 1515 C C . PRO A 1 197 ? -1.634 7.744 1.989 1.00 96.38 197 PRO A C 1
ATOM 1517 O O . PRO A 1 197 ? -1.054 6.993 1.193 1.00 96.38 197 PRO A O 1
ATOM 1520 N N . ALA A 1 198 ? -2.759 7.391 2.611 1.00 96.00 198 ALA A N 1
ATOM 1521 C CA . ALA A 1 198 ? -3.397 6.092 2.423 1.00 96.00 198 ALA A CA 1
ATOM 1522 C C . ALA A 1 198 ? -3.786 5.855 0.956 1.00 96.00 198 ALA A C 1
ATOM 1524 O O . ALA A 1 198 ? -3.643 4.739 0.469 1.00 96.00 198 ALA A O 1
ATOM 1525 N N . SER A 1 199 ? -4.202 6.904 0.236 1.00 96.06 199 SER A N 1
ATOM 1526 C CA . SER A 1 199 ? -4.531 6.838 -1.194 1.00 96.06 199 SER A CA 1
ATOM 1527 C C . SER A 1 199 ? -3.356 6.347 -2.042 1.00 96.06 199 SER A C 1
ATOM 1529 O O . SER A 1 199 ? -3.493 5.346 -2.735 1.00 96.06 199 SER A O 1
ATOM 1531 N N . PHE A 1 200 ? -2.188 6.983 -1.920 1.00 96.88 200 PHE A N 1
ATOM 1532 C CA . PHE A 1 200 ? -0.981 6.577 -2.646 1.00 96.88 200 PHE A CA 1
ATOM 1533 C C . PHE A 1 200 ? -0.533 5.160 -2.264 1.00 96.88 200 PHE A C 1
ATOM 1535 O O . PHE A 1 200 ? -0.149 4.364 -3.116 1.00 96.88 200 PHE A O 1
ATOM 1542 N N . SER A 1 201 ? -0.593 4.824 -0.970 1.00 97.06 201 SER A N 1
ATOM 1543 C CA . SER A 1 201 ? -0.211 3.487 -0.501 1.00 97.06 201 SER A CA 1
ATOM 1544 C C . SER A 1 201 ? -1.122 2.405 -1.084 1.00 97.06 201 SER A C 1
ATOM 1546 O O . SER A 1 201 ? -0.636 1.367 -1.520 1.00 97.06 201 SER A O 1
ATOM 1548 N N . LEU A 1 202 ? -2.435 2.652 -1.135 1.00 96.88 202 LEU A N 1
ATOM 1549 C CA . LEU A 1 202 ? -3.395 1.739 -1.753 1.00 96.88 202 LEU A CA 1
ATOM 1550 C C . LEU A 1 202 ? -3.196 1.629 -3.268 1.00 96.88 202 LEU A C 1
ATOM 1552 O O . LEU A 1 202 ? -3.313 0.528 -3.791 1.00 96.88 202 LEU A O 1
ATOM 1556 N N . GLU A 1 203 ? -2.840 2.715 -3.954 1.00 97.31 203 GLU A N 1
ATOM 1557 C CA . GLU A 1 203 ? -2.507 2.698 -5.386 1.00 97.31 203 GLU A CA 1
ATOM 1558 C C . GLU A 1 203 ? -1.256 1.851 -5.666 1.00 97.31 203 GLU A C 1
ATOM 1560 O O . GLU A 1 203 ? -1.248 1.025 -6.574 1.00 97.31 203 GLU A O 1
ATOM 1565 N N . ALA A 1 204 ? -0.223 1.956 -4.824 1.00 97.88 204 ALA A N 1
ATOM 1566 C CA . ALA A 1 204 ? 0.985 1.140 -4.956 1.00 97.88 204 ALA A CA 1
ATOM 1567 C C . ALA A 1 204 ? 0.698 -0.349 -4.724 1.00 97.88 204 ALA A C 1
ATOM 1569 O O . ALA A 1 204 ? 1.262 -1.215 -5.389 1.00 97.88 204 ALA A O 1
ATOM 1570 N N . ILE A 1 205 ? -0.193 -0.659 -3.783 1.00 97.75 205 ILE A N 1
ATOM 1571 C CA . ILE A 1 205 ? -0.599 -2.036 -3.493 1.00 97.75 205 ILE A CA 1
ATOM 1572 C C . ILE A 1 205 ? -1.542 -2.569 -4.580 1.00 97.75 205 ILE A C 1
ATOM 1574 O O . ILE A 1 205 ? -1.495 -3.759 -4.886 1.00 97.75 205 ILE A O 1
ATOM 1578 N N . ALA A 1 206 ? -2.357 -1.712 -5.198 1.00 97.44 206 ALA A N 1
ATOM 1579 C CA . ALA A 1 206 ? -3.141 -2.067 -6.375 1.00 97.44 206 ALA A CA 1
ATOM 1580 C C . ALA A 1 206 ? -2.219 -2.443 -7.546 1.00 97.44 206 ALA A C 1
ATOM 1582 O O . ALA A 1 206 ? -2.352 -3.543 -8.071 1.00 97.44 206 ALA A O 1
ATOM 1583 N N . ALA A 1 207 ? -1.198 -1.631 -7.840 1.00 97.75 207 ALA A N 1
ATOM 1584 C CA . ALA A 1 207 ? -0.181 -1.955 -8.842 1.00 97.75 207 ALA A CA 1
ATOM 1585 C C . ALA A 1 207 ? 0.549 -3.281 -8.533 1.00 97.75 207 ALA A C 1
ATOM 1587 O O . ALA A 1 207 ? 0.790 -4.093 -9.428 1.00 97.75 207 ALA A O 1
ATOM 1588 N N . LEU A 1 208 ? 0.860 -3.551 -7.256 1.00 98.12 208 LEU A N 1
ATOM 1589 C CA . LEU A 1 208 ? 1.430 -4.836 -6.831 1.00 98.12 208 LEU A CA 1
ATOM 1590 C C . LEU A 1 208 ? 0.458 -5.996 -7.081 1.00 98.12 208 LEU A C 1
ATOM 1592 O O . LEU A 1 208 ? 0.866 -7.060 -7.546 1.00 98.12 208 LEU A O 1
ATOM 1596 N N . ARG A 1 209 ? -0.831 -5.800 -6.785 1.00 97.06 209 ARG A N 1
ATOM 1597 C CA . ARG A 1 209 ? -1.872 -6.792 -7.059 1.00 97.06 209 ARG A CA 1
ATOM 1598 C C . ARG A 1 209 ? -2.002 -7.056 -8.558 1.00 97.06 209 ARG A C 1
ATOM 1600 O O . ARG A 1 209 ? -2.184 -8.208 -8.932 1.00 97.06 209 ARG A O 1
ATOM 1607 N N . ASP A 1 210 ? -1.874 -6.046 -9.407 1.00 96.75 210 ASP A N 1
ATOM 1608 C CA . ASP A 1 210 ? -1.949 -6.229 -10.857 1.00 96.75 210 ASP A CA 1
ATOM 1609 C C . ASP A 1 210 ? -0.768 -7.062 -11.376 1.00 96.75 210 ASP A C 1
ATOM 1611 O O . ASP A 1 210 ? -0.968 -7.972 -12.178 1.00 96.75 210 ASP A O 1
ATOM 1615 N N . ILE A 1 211 ? 0.440 -6.869 -10.831 1.00 97.06 211 ILE A N 1
ATOM 1616 C CA . ILE A 1 211 ? 1.604 -7.744 -11.089 1.00 97.06 211 ILE A CA 1
ATOM 1617 C C . ILE A 1 211 ? 1.326 -9.190 -10.648 1.00 97.06 211 ILE A C 1
ATOM 1619 O O . ILE A 1 211 ? 1.654 -10.146 -11.354 1.00 97.06 211 ILE A O 1
ATOM 1623 N N . HIS A 1 212 ? 0.683 -9.353 -9.494 1.00 97.19 212 HIS A N 1
ATOM 1624 C CA . HIS A 1 212 ? 0.267 -10.648 -8.954 1.00 97.19 212 HIS A CA 1
ATOM 1625 C C . HIS A 1 212 ? -0.783 -11.350 -9.818 1.00 97.19 212 HIS A C 1
ATOM 1627 O O . HIS A 1 212 ? -0.712 -12.565 -9.998 1.00 97.19 212 HIS A O 1
ATOM 1633 N N . LEU A 1 213 ? -1.741 -10.601 -10.367 1.00 95.00 213 LEU A N 1
ATOM 1634 C CA . LEU A 1 213 ? -2.737 -11.101 -11.317 1.00 95.00 213 LEU A CA 1
ATOM 1635 C C . LEU A 1 213 ? -2.121 -11.410 -12.684 1.00 95.00 213 LEU A C 1
ATOM 1637 O O . LEU A 1 213 ? -2.547 -12.359 -13.335 1.00 95.00 213 LEU A O 1
ATOM 1641 N N . ALA A 1 214 ? -1.074 -10.681 -13.072 1.00 95.56 214 ALA A N 1
ATOM 1642 C CA . ALA A 1 214 ? -0.222 -11.010 -14.209 1.00 95.56 214 ALA A CA 1
ATOM 1643 C C . ALA A 1 214 ? 0.719 -12.193 -13.930 1.00 95.56 214 ALA A C 1
ATOM 1645 O O . ALA A 1 214 ? 1.569 -12.483 -14.761 1.00 95.56 214 ALA A O 1
ATOM 1646 N N . GLY A 1 215 ? 0.578 -12.869 -12.786 1.00 96.00 215 GLY A N 1
ATOM 1647 C CA . GLY A 1 215 ? 1.202 -14.152 -12.495 1.00 96.00 215 GLY A CA 1
ATOM 1648 C C . GLY A 1 215 ? 2.586 -14.090 -11.854 1.00 96.00 215 GLY A C 1
ATOM 1649 O O . GLY A 1 215 ? 3.320 -15.074 -11.942 1.00 96.00 215 GLY A O 1
ATOM 1650 N N . PHE A 1 216 ? 2.956 -12.976 -11.212 1.00 96.94 216 PHE A N 1
ATOM 1651 C CA . PHE A 1 216 ? 4.266 -12.809 -10.570 1.00 96.94 216 PHE A CA 1
ATOM 1652 C C . PHE A 1 216 ? 4.165 -12.379 -9.102 1.00 96.94 216 PHE A C 1
ATOM 1654 O O . PHE A 1 216 ? 3.362 -11.524 -8.749 1.00 96.94 216 PHE A O 1
ATOM 1661 N N . VAL A 1 217 ? 5.028 -12.919 -8.241 1.00 97.50 217 VAL A N 1
ATOM 1662 C CA . VAL A 1 217 ? 5.259 -12.439 -6.865 1.00 97.50 217 VAL A CA 1
ATOM 1663 C C . VAL A 1 217 ? 6.675 -11.886 -6.763 1.00 97.50 217 VAL A C 1
ATOM 1665 O O . VAL A 1 217 ? 7.590 -12.489 -7.315 1.00 97.50 217 VAL A O 1
ATOM 1668 N N . LEU A 1 218 ? 6.883 -10.761 -6.071 1.00 96.50 218 LEU A N 1
ATOM 1669 C CA . LEU A 1 218 ? 8.195 -10.096 -6.029 1.00 96.50 218 LEU A CA 1
ATOM 1670 C C . LEU A 1 218 ? 9.104 -10.593 -4.899 1.00 96.50 218 LEU A C 1
ATOM 1672 O O . LEU A 1 218 ? 10.295 -10.311 -4.929 1.00 96.50 218 LEU A O 1
ATOM 1676 N N . ARG A 1 219 ? 8.561 -11.293 -3.891 1.00 95.00 219 ARG A N 1
ATOM 1677 C CA . ARG A 1 219 ? 9.241 -11.865 -2.702 1.00 95.00 219 ARG A CA 1
ATOM 1678 C C . ARG A 1 219 ? 9.908 -10.861 -1.751 1.00 95.00 219 ARG A C 1
ATOM 1680 O O . ARG A 1 219 ? 10.094 -11.181 -0.578 1.00 95.00 219 ARG A O 1
ATOM 1687 N N . ASN A 1 220 ? 10.253 -9.665 -2.212 1.00 93.62 220 ASN A N 1
ATOM 1688 C CA . ASN A 1 220 ? 10.899 -8.616 -1.428 1.00 93.62 220 ASN A CA 1
ATOM 1689 C C . ASN A 1 220 ? 10.351 -7.228 -1.792 1.00 93.62 220 ASN A C 1
ATOM 1691 O O . ASN A 1 220 ? 11.108 -6.260 -1.902 1.00 93.62 220 ASN A O 1
ATOM 1695 N N . PHE A 1 221 ? 9.034 -7.115 -1.989 1.00 97.06 221 PHE A N 1
ATOM 1696 C CA . PHE A 1 221 ? 8.412 -5.819 -2.229 1.00 97.06 221 PHE A CA 1
ATOM 1697 C C . PHE A 1 221 ? 8.614 -4.858 -1.042 1.00 97.06 221 PHE A C 1
ATOM 1699 O O . PHE A 1 221 ? 8.256 -5.131 0.110 1.00 97.06 221 PHE A O 1
ATOM 1706 N N . ARG A 1 222 ? 9.226 -3.705 -1.320 1.00 96.19 222 ARG A N 1
ATOM 1707 C CA . ARG A 1 222 ? 9.463 -2.619 -0.359 1.00 96.19 222 ARG A CA 1
ATOM 1708 C C . ARG A 1 222 ? 9.224 -1.278 -1.041 1.00 96.19 222 ARG A C 1
ATOM 1710 O O . ARG A 1 222 ? 9.103 -1.205 -2.257 1.00 96.19 222 ARG A O 1
ATOM 1717 N N . GLU A 1 223 ? 9.229 -0.199 -0.270 1.00 95.75 223 GLU A N 1
ATOM 1718 C CA . GLU A 1 223 ? 9.106 1.168 -0.787 1.00 95.75 223 GLU A CA 1
ATOM 1719 C C . GLU A 1 223 ? 10.228 1.485 -1.778 1.00 95.75 223 GLU A C 1
ATOM 1721 O O . GLU A 1 223 ? 9.999 2.117 -2.802 1.00 95.75 223 GLU A O 1
ATOM 1726 N N . SER A 1 224 ? 11.424 0.941 -1.538 1.00 94.56 224 SER A N 1
ATOM 1727 C CA . SER A 1 224 ? 12.542 1.033 -2.473 1.00 94.56 224 SER A CA 1
ATOM 1728 C C . SER A 1 224 ? 12.279 0.351 -3.816 1.00 94.56 224 SER A C 1
ATOM 1730 O O . SER A 1 224 ? 13.033 0.596 -4.739 1.00 94.56 224 SER A O 1
ATOM 1732 N N . SER A 1 225 ? 11.263 -0.499 -3.953 1.00 96.62 225 SER A N 1
ATOM 1733 C CA . SER A 1 225 ? 10.876 -1.129 -5.223 1.00 96.62 225 SER A CA 1
ATOM 1734 C C . SER A 1 225 ? 9.918 -0.254 -6.040 1.00 96.62 225 SER A C 1
ATOM 1736 O O . SER A 1 225 ? 9.336 -0.727 -7.012 1.00 96.62 225 SER A O 1
ATOM 1738 N N . ILE A 1 226 ? 9.720 1.010 -5.649 1.00 97.44 226 ILE A N 1
ATOM 1739 C CA . ILE A 1 226 ? 8.757 1.924 -6.265 1.00 97.44 226 ILE A CA 1
ATOM 1740 C C . ILE A 1 226 ? 9.481 3.168 -6.771 1.00 97.44 226 ILE A C 1
ATOM 1742 O O . ILE A 1 226 ? 10.187 3.850 -6.025 1.00 97.44 226 ILE A O 1
ATOM 1746 N N . PHE A 1 227 ? 9.258 3.492 -8.038 1.00 96.38 227 PHE A N 1
ATOM 1747 C CA . PHE A 1 227 ? 9.474 4.825 -8.584 1.00 96.38 227 PHE A CA 1
ATOM 1748 C C . PHE A 1 227 ? 8.172 5.614 -8.535 1.00 96.38 227 PHE A C 1
ATOM 1750 O O . PHE A 1 227 ? 7.086 5.053 -8.658 1.00 96.38 227 PHE A O 1
ATOM 1757 N N . VAL A 1 228 ? 8.281 6.926 -8.358 1.00 96.62 228 VAL A N 1
ATOM 1758 C CA . VAL A 1 228 ? 7.121 7.813 -8.333 1.00 96.62 228 VAL A CA 1
ATOM 1759 C C . VAL A 1 228 ? 7.075 8.593 -9.629 1.00 96.62 228 VAL A C 1
ATOM 1761 O O . VAL A 1 228 ? 7.925 9.451 -9.867 1.00 96.62 228 VAL A O 1
ATOM 1764 N N . ARG A 1 229 ? 6.069 8.310 -10.452 1.00 95.19 229 ARG A N 1
ATOM 1765 C CA . ARG A 1 229 ? 5.773 9.107 -11.633 1.00 95.19 229 ARG A CA 1
ATOM 1766 C C . ARG A 1 229 ? 5.148 10.424 -11.208 1.00 95.19 229 ARG A C 1
ATOM 1768 O O . ARG A 1 229 ? 4.143 10.441 -10.500 1.00 95.19 229 ARG A O 1
ATOM 1775 N N . MET A 1 230 ? 5.762 11.508 -11.661 1.00 90.44 230 MET A N 1
ATOM 1776 C CA . MET A 1 230 ? 5.249 12.865 -11.531 1.00 90.44 230 MET A CA 1
ATOM 1777 C C . MET A 1 230 ? 5.038 13.408 -12.937 1.00 90.44 230 MET A C 1
ATOM 1779 O O . MET A 1 230 ? 5.949 13.329 -13.763 1.00 90.44 230 MET A O 1
ATOM 1783 N N . ASP A 1 231 ? 3.868 13.964 -13.222 1.00 84.50 231 ASP A N 1
ATOM 1784 C CA . ASP A 1 231 ? 3.660 14.632 -14.502 1.00 84.50 231 ASP A CA 1
ATOM 1785 C C . ASP A 1 231 ? 4.490 15.906 -14.623 1.00 84.50 231 ASP A C 1
ATOM 1787 O O . ASP A 1 231 ? 4.860 16.533 -13.629 1.00 84.50 231 ASP A O 1
ATOM 1791 N N . ALA A 1 232 ? 4.771 16.292 -15.869 1.00 78.75 232 ALA A N 1
ATOM 1792 C CA . ALA A 1 232 ? 5.639 17.421 -16.204 1.00 78.75 232 ALA A CA 1
ATOM 1793 C C . ALA A 1 232 ? 5.200 18.743 -15.550 1.00 78.75 232 ALA A C 1
ATOM 1795 O O . ALA A 1 232 ? 6.042 19.579 -15.224 1.00 78.75 232 ALA A O 1
ATOM 1796 N N . ASP A 1 233 ? 3.897 18.903 -15.324 1.00 78.19 233 ASP A N 1
ATOM 1797 C CA . ASP A 1 233 ? 3.314 20.106 -14.733 1.00 78.19 233 ASP A CA 1
ATOM 1798 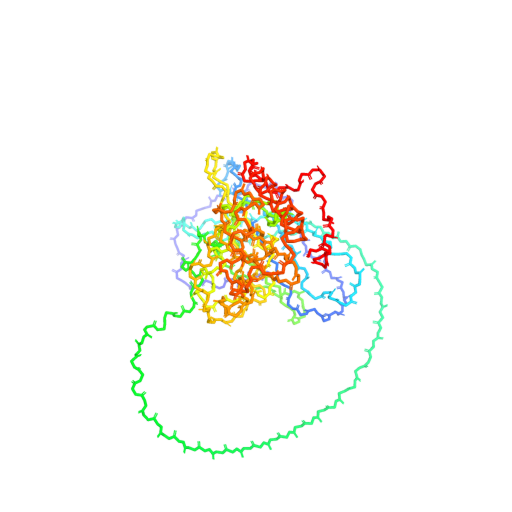C C . ASP A 1 233 ? 3.254 20.048 -13.195 1.00 78.19 233 ASP A C 1
ATOM 1800 O O . ASP A 1 233 ? 2.889 21.030 -12.552 1.00 78.19 233 ASP A O 1
ATOM 1804 N N . GLY A 1 234 ? 3.586 18.905 -12.581 1.00 69.19 234 GLY A N 1
ATOM 1805 C CA . GLY A 1 234 ? 3.471 18.682 -11.135 1.00 69.19 234 GLY A CA 1
ATOM 1806 C C . GLY A 1 234 ? 2.036 18.747 -10.589 1.00 69.19 234 GLY A C 1
ATOM 1807 O O . GLY A 1 234 ? 1.849 18.681 -9.376 1.00 69.19 234 GLY A O 1
ATOM 1808 N N . GLU A 1 235 ? 1.031 18.897 -11.460 1.00 72.94 235 GLU A N 1
ATOM 1809 C CA . GLU A 1 235 ? -0.384 19.034 -11.088 1.00 72.94 235 GLU A CA 1
ATOM 1810 C C . GLU A 1 235 ? -1.097 17.691 -10.891 1.00 72.94 235 GLU A C 1
ATOM 1812 O O . GLU A 1 235 ? -2.125 17.637 -10.213 1.00 72.94 235 GLU A O 1
ATOM 1817 N N . GLN A 1 236 ? -0.586 16.604 -11.474 1.00 73.50 236 GLN A N 1
ATOM 1818 C CA . GLN A 1 236 ? -1.204 15.290 -11.321 1.00 73.50 236 GLN A CA 1
ATOM 1819 C C . GLN A 1 236 ? -0.815 14.615 -10.005 1.00 73.50 236 GLN A C 1
ATOM 1821 O O . GLN A 1 236 ? 0.185 14.931 -9.358 1.00 73.50 236 GLN A O 1
ATOM 1826 N N . THR A 1 237 ? -1.662 13.664 -9.618 1.00 91.44 237 THR A N 1
ATOM 1827 C CA . THR A 1 237 ? -1.461 12.837 -8.430 1.00 91.44 237 THR A CA 1
ATOM 1828 C C . THR A 1 237 ? -0.251 11.928 -8.663 1.00 91.44 237 THR A C 1
ATOM 1830 O O . THR A 1 237 ? -0.158 11.333 -9.732 1.00 91.44 237 THR A O 1
ATOM 1833 N N . PRO A 1 238 ? 0.687 11.829 -7.706 1.00 95.56 238 PRO A N 1
ATOM 1834 C CA . PRO A 1 238 ? 1.851 10.958 -7.833 1.00 95.56 238 PRO A CA 1
ATOM 1835 C C . PRO A 1 238 ? 1.404 9.513 -8.055 1.00 95.56 238 PRO A C 1
ATOM 1837 O O . PRO A 1 238 ? 0.666 8.982 -7.230 1.00 95.56 238 PRO A O 1
ATOM 1840 N N . THR A 1 239 ? 1.894 8.871 -9.114 1.00 96.50 239 THR A N 1
ATOM 1841 C CA . THR A 1 239 ? 1.528 7.484 -9.442 1.00 96.50 239 THR A CA 1
ATOM 1842 C C . THR A 1 239 ? 2.699 6.544 -9.145 1.00 96.50 239 THR A C 1
ATOM 1844 O O . THR A 1 239 ? 3.818 6.793 -9.610 1.00 96.50 239 THR A O 1
ATOM 1847 N N . PRO A 1 240 ? 2.495 5.466 -8.372 1.00 97.81 240 PRO A N 1
ATOM 1848 C CA . PRO A 1 240 ? 3.531 4.483 -8.094 1.00 97.81 240 PRO A CA 1
ATOM 1849 C C . PRO A 1 240 ? 3.777 3.593 -9.312 1.00 97.81 240 PRO A C 1
ATOM 1851 O O . PRO A 1 240 ? 2.846 3.110 -9.945 1.00 97.81 240 PRO A O 1
ATOM 1854 N N . VAL A 1 241 ? 5.047 3.334 -9.608 1.00 97.81 241 VAL A N 1
ATOM 1855 C CA . VAL A 1 241 ? 5.469 2.412 -10.663 1.00 97.81 241 VAL A CA 1
ATOM 1856 C C . VAL A 1 241 ? 6.510 1.460 -10.092 1.00 97.81 241 VAL A C 1
ATOM 1858 O O . VAL A 1 241 ? 7.556 1.877 -9.591 1.00 97.81 241 VAL A O 1
ATOM 1861 N N . ILE A 1 242 ? 6.207 0.170 -10.131 1.00 97.88 242 ILE A N 1
ATOM 1862 C CA . ILE A 1 242 ? 6.952 -0.875 -9.439 1.00 97.88 242 ILE A CA 1
ATOM 1863 C C . ILE A 1 242 ? 8.072 -1.403 -10.328 1.00 97.88 242 ILE A C 1
ATOM 1865 O O . ILE A 1 242 ? 7.900 -1.650 -11.518 1.00 97.88 242 ILE A O 1
ATOM 1869 N N . TYR A 1 243 ? 9.237 -1.613 -9.733 1.00 95.00 243 TYR A N 1
ATOM 1870 C CA . TYR A 1 243 ? 10.381 -2.238 -10.379 1.00 95.00 243 TYR A CA 1
ATOM 1871 C C . TYR A 1 243 ? 10.988 -3.312 -9.463 1.00 95.00 243 TYR A C 1
ATOM 1873 O O . TYR A 1 243 ? 10.423 -3.644 -8.424 1.00 95.00 243 TYR A O 1
ATOM 1881 N N . ASN A 1 244 ? 12.162 -3.825 -9.842 1.00 93.19 244 ASN A N 1
ATOM 1882 C CA . ASN A 1 244 ? 12.928 -4.822 -9.091 1.00 93.19 244 ASN A CA 1
ATOM 1883 C C . ASN A 1 244 ? 12.300 -6.228 -9.122 1.00 93.19 244 ASN A C 1
ATOM 1885 O O . ASN A 1 244 ? 11.831 -6.748 -8.115 1.00 93.19 244 ASN A O 1
ATOM 1889 N N . PHE A 1 245 ? 12.320 -6.824 -10.317 1.00 94.12 245 PHE A N 1
ATOM 1890 C CA . PHE A 1 245 ? 11.859 -8.188 -10.614 1.00 94.12 245 PHE A CA 1
ATOM 1891 C C . PHE A 1 245 ? 12.994 -9.226 -10.548 1.00 94.12 245 PHE A C 1
ATOM 1893 O O . PHE A 1 245 ? 12.891 -10.296 -11.138 1.00 94.12 245 PHE A O 1
ATOM 1900 N N . ASP A 1 246 ? 14.103 -8.894 -9.888 1.00 90.19 246 ASP A N 1
ATOM 1901 C CA . ASP A 1 246 ? 15.323 -9.708 -9.825 1.00 90.19 246 ASP A CA 1
ATOM 1902 C C . ASP A 1 246 ? 15.098 -11.079 -9.177 1.00 90.19 246 ASP A C 1
ATOM 1904 O O . ASP A 1 246 ? 15.686 -12.065 -9.609 1.00 90.19 246 ASP A O 1
ATOM 1908 N N . ILE A 1 247 ? 14.205 -11.139 -8.190 1.00 93.31 247 ILE A N 1
ATOM 1909 C CA . ILE A 1 247 ? 13.820 -12.368 -7.485 1.00 93.31 247 ILE A CA 1
ATOM 1910 C C . ILE A 1 247 ? 12.332 -12.707 -7.668 1.00 93.31 247 ILE A C 1
ATOM 1912 O O . ILE A 1 247 ? 11.727 -13.371 -6.824 1.00 93.31 247 ILE A O 1
ATOM 1916 N N . ALA A 1 248 ? 11.714 -12.193 -8.735 1.00 95.50 248 ALA A N 1
ATOM 1917 C CA . ALA A 1 248 ? 10.308 -12.447 -8.999 1.00 95.50 248 ALA A CA 1
ATOM 1918 C C . ALA A 1 248 ? 10.078 -13.907 -9.415 1.00 95.50 248 ALA A C 1
ATOM 1920 O O . ALA A 1 248 ? 10.843 -14.476 -10.193 1.00 95.50 248 ALA A O 1
ATOM 1921 N N . GLU A 1 249 ? 8.987 -14.497 -8.938 1.00 95.81 249 GLU A N 1
ATOM 1922 C CA . GLU A 1 249 ? 8.634 -15.893 -9.204 1.00 95.81 249 GLU A CA 1
ATOM 1923 C C . GLU A 1 249 ? 7.217 -16.005 -9.782 1.00 95.81 249 GLU A C 1
ATOM 1925 O O . GLU A 1 249 ? 6.372 -15.152 -9.487 1.00 95.81 249 GLU A O 1
ATOM 1930 N N . PRO A 1 250 ? 6.912 -17.066 -10.556 1.00 95.81 250 PRO A N 1
ATOM 1931 C CA . PRO A 1 250 ? 5.544 -17.380 -10.951 1.00 95.81 250 PRO A CA 1
ATOM 1932 C C . PRO A 1 250 ? 4.613 -17.503 -9.738 1.00 95.81 250 PRO A C 1
ATOM 1934 O O . PRO A 1 250 ? 4.949 -18.121 -8.726 1.00 95.81 250 PRO A O 1
ATOM 1937 N N . HIS A 1 251 ? 3.419 -16.929 -9.839 1.00 94.75 251 HIS A N 1
ATOM 1938 C CA . HIS A 1 251 ? 2.466 -16.841 -8.740 1.00 94.75 251 HIS A CA 1
ATOM 1939 C C . HIS A 1 251 ? 1.020 -16.912 -9.233 1.00 94.75 251 HIS A C 1
ATOM 1941 O O . HIS A 1 251 ? 0.691 -16.387 -10.287 1.00 94.75 251 HIS A O 1
ATOM 1947 N N . VAL A 1 252 ? 0.129 -17.517 -8.443 1.00 95.69 252 VAL A N 1
ATOM 1948 C CA . VAL A 1 252 ? -1.324 -17.471 -8.669 1.00 95.69 252 VAL A CA 1
ATOM 1949 C C . VAL A 1 252 ? -1.959 -16.764 -7.484 1.00 95.69 252 VAL A C 1
ATOM 1951 O O . VAL A 1 252 ? -2.159 -17.359 -6.419 1.00 95.69 252 VAL A O 1
ATOM 1954 N N . CYS A 1 253 ? -2.251 -15.480 -7.660 1.00 96.44 253 CYS A N 1
ATOM 1955 C CA . CYS A 1 253 ? -2.755 -14.660 -6.574 1.00 96.44 253 CYS A CA 1
ATOM 1956 C C . CYS A 1 253 ? -4.232 -14.921 -6.294 1.00 96.44 253 CYS A C 1
ATOM 1958 O O . CYS A 1 253 ? -5.068 -14.938 -7.195 1.00 96.44 253 CYS A O 1
ATOM 1960 N N . LYS A 1 254 ? -4.557 -15.090 -5.011 1.00 96.25 254 LYS A N 1
ATOM 1961 C CA . LYS A 1 254 ? -5.930 -15.271 -4.516 1.00 96.25 254 LYS A CA 1
ATOM 1962 C C . LYS A 1 254 ? -6.423 -14.082 -3.689 1.00 96.25 254 LYS A C 1
ATOM 1964 O O . LYS A 1 254 ? -7.469 -14.184 -3.054 1.00 96.25 254 LYS A O 1
ATOM 1969 N N . ALA A 1 255 ? -5.680 -12.973 -3.687 1.00 95.31 255 ALA A N 1
ATOM 1970 C CA . ALA A 1 255 ? -6.043 -11.788 -2.924 1.00 95.31 255 ALA A CA 1
ATOM 1971 C C . ALA A 1 255 ? -7.311 -11.130 -3.491 1.00 95.31 255 ALA A C 1
ATOM 1973 O O . ALA A 1 255 ? -7.322 -10.706 -4.655 1.00 95.31 255 ALA A O 1
ATOM 1974 N N . PRO A 1 256 ? -8.385 -11.014 -2.689 1.00 94.56 256 PRO A N 1
ATOM 1975 C CA . PRO A 1 256 ? -9.617 -10.394 -3.147 1.00 94.56 256 PRO A CA 1
ATOM 1976 C C . PRO A 1 256 ? -9.436 -8.878 -3.267 1.00 94.56 256 PRO A C 1
ATOM 1978 O O . PRO A 1 256 ? -8.760 -8.256 -2.456 1.00 94.56 256 PRO A O 1
ATOM 1981 N N . GLU A 1 257 ? -10.088 -8.257 -4.248 1.00 93.00 257 GLU A N 1
ATOM 1982 C CA . GLU A 1 257 ? -10.030 -6.800 -4.456 1.00 93.00 257 GLU A CA 1
ATOM 1983 C C . GLU A 1 257 ? -10.526 -6.009 -3.234 1.00 93.00 257 GLU A C 1
ATOM 1985 O O . GLU A 1 257 ? -10.009 -4.943 -2.914 1.00 93.00 257 GLU A O 1
ATOM 1990 N N . SER A 1 258 ? -11.468 -6.580 -2.479 1.00 91.50 258 SER A N 1
ATOM 1991 C CA . SER A 1 258 ? -12.072 -5.963 -1.295 1.00 91.50 258 SER A CA 1
ATOM 1992 C C . SER A 1 258 ? -11.091 -5.647 -0.161 1.00 91.50 258 SER A C 1
ATOM 1994 O O . SER A 1 258 ? -11.460 -4.933 0.767 1.00 91.50 258 SER A O 1
ATOM 1996 N N . VAL A 1 259 ? -9.868 -6.192 -0.183 1.00 90.25 259 VAL A N 1
ATOM 1997 C CA . VAL A 1 259 ? -8.845 -5.882 0.835 1.00 90.25 259 VAL A CA 1
ATOM 1998 C C . VAL A 1 259 ? -8.141 -4.549 0.580 1.00 90.25 259 VAL A C 1
ATOM 2000 O O . VAL A 1 259 ? -7.511 -4.018 1.495 1.00 90.25 259 VAL A O 1
ATOM 2003 N N . LEU A 1 260 ? -8.288 -3.979 -0.622 1.00 90.69 260 LEU A N 1
ATOM 2004 C CA . LEU A 1 260 ? -7.732 -2.685 -1.026 1.00 90.69 260 LEU A CA 1
ATOM 2005 C C . LEU A 1 260 ? -8.649 -1.525 -0.614 1.00 90.69 2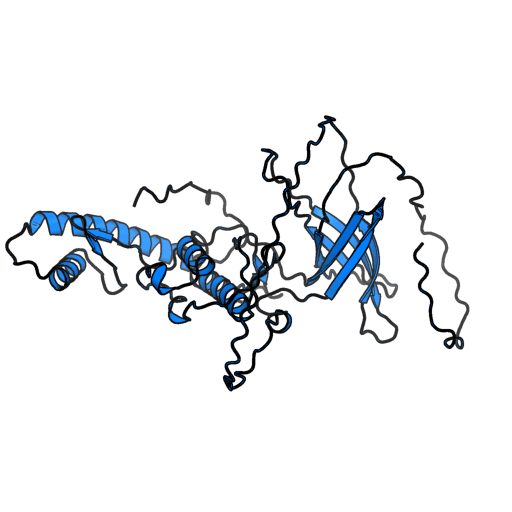60 LEU A C 1
ATOM 2007 O O . LEU A 1 260 ? -9.013 -0.669 -1.414 1.00 90.69 260 LEU A O 1
ATOM 2011 N N . CYS A 1 261 ? -9.070 -1.512 0.647 1.00 91.12 261 CYS A N 1
ATOM 2012 C CA . CYS A 1 261 ? -9.898 -0.453 1.211 1.00 91.12 261 CYS A CA 1
ATOM 2013 C C . CYS A 1 261 ? -9.256 0.070 2.495 1.00 91.12 261 CYS A C 1
ATOM 2015 O O . CYS A 1 261 ? -8.822 -0.711 3.345 1.00 91.12 261 CYS A O 1
ATOM 2017 N N . SER A 1 262 ? -9.213 1.392 2.654 1.00 91.25 262 SER A N 1
ATOM 2018 C CA . SER A 1 262 ? -8.817 2.017 3.916 1.00 91.25 262 SER A CA 1
ATOM 2019 C C . SER A 1 262 ? -9.969 2.002 4.919 1.00 91.25 262 SER A C 1
ATOM 2021 O O . SER A 1 262 ? -11.146 1.932 4.558 1.00 91.25 262 SER A O 1
ATOM 2023 N N . GLY A 1 263 ? -9.634 2.062 6.208 1.00 87.75 263 GLY A N 1
ATOM 2024 C CA . GLY A 1 263 ? -10.629 2.232 7.272 1.00 87.75 263 GLY A CA 1
ATOM 2025 C C . GLY A 1 263 ? -11.482 0.994 7.577 1.00 87.75 263 GLY A C 1
ATOM 2026 O O . GLY A 1 263 ? -12.399 1.075 8.396 1.00 87.75 263 GLY A O 1
ATOM 2027 N N . ILE A 1 264 ? -11.187 -0.149 6.954 1.00 93.06 264 ILE A N 1
ATOM 2028 C CA . ILE A 1 264 ? -11.743 -1.442 7.360 1.00 93.06 264 ILE A CA 1
ATOM 2029 C C . ILE A 1 264 ? -10.900 -2.047 8.494 1.00 93.06 264 ILE A C 1
ATOM 2031 O O . ILE A 1 264 ? -9.690 -1.801 8.551 1.00 93.06 264 ILE A O 1
ATOM 2035 N N . PRO A 1 265 ? -11.502 -2.870 9.373 1.00 94.19 265 PRO A N 1
ATOM 2036 C CA . PRO A 1 265 ? -10.744 -3.640 10.346 1.00 94.19 265 PRO A CA 1
ATOM 2037 C C . PRO A 1 265 ? -9.728 -4.541 9.671 1.00 94.19 265 PRO A C 1
ATOM 2039 O O . PRO A 1 265 ? -10.053 -5.192 8.675 1.00 94.19 265 PRO A O 1
ATOM 2042 N N . ARG A 1 266 ? -8.536 -4.638 10.269 1.00 94.50 266 ARG A N 1
ATOM 2043 C CA . ARG A 1 266 ? -7.484 -5.541 9.801 1.00 94.50 266 ARG A CA 1
ATOM 2044 C C . ARG A 1 266 ? -8.057 -6.952 9.547 1.00 94.50 266 ARG A C 1
ATOM 2046 O O . ARG A 1 266 ? -8.583 -7.590 10.476 1.00 94.50 266 ARG A O 1
ATOM 2053 N N . PRO A 1 267 ? -8.033 -7.442 8.293 1.00 94.31 267 PRO A N 1
ATOM 2054 C CA . PRO A 1 267 ? -8.415 -8.812 7.994 1.00 94.31 267 PRO A CA 1
ATOM 2055 C C . PRO A 1 267 ? -7.390 -9.758 8.615 1.00 94.31 267 PRO A C 1
ATOM 2057 O O . PRO A 1 267 ? -6.279 -9.356 8.967 1.00 94.31 267 PRO A O 1
ATOM 2060 N N . ARG A 1 268 ? -7.752 -11.028 8.780 1.00 93.81 268 ARG A N 1
ATOM 2061 C CA . ARG A 1 268 ? -6.745 -12.027 9.129 1.00 93.81 268 ARG A CA 1
ATOM 2062 C C . ARG A 1 268 ? -5.947 -12.360 7.876 1.00 93.81 268 ARG A C 1
ATOM 2064 O O . ARG A 1 268 ? -6.451 -12.263 6.761 1.00 93.81 268 ARG A O 1
ATOM 2071 N N . GLN A 1 269 ? -4.711 -12.803 8.052 1.00 95.19 269 GLN A N 1
ATOM 2072 C CA . GLN A 1 269 ? -3.873 -13.215 6.925 1.00 95.19 269 GLN A CA 1
ATOM 2073 C C . GLN A 1 269 ? -4.515 -14.344 6.095 1.00 95.19 269 GLN A C 1
ATOM 2075 O O . GLN A 1 269 ? -4.394 -14.359 4.871 1.00 95.19 269 GLN A O 1
ATOM 2080 N N . GLU A 1 270 ? -5.254 -15.242 6.755 1.00 95.75 270 GLU A N 1
ATOM 2081 C CA . GLU A 1 270 ? -6.043 -16.313 6.127 1.00 95.75 270 GLU A CA 1
ATOM 2082 C C . GLU A 1 270 ? -7.164 -15.800 5.206 1.00 95.75 270 GLU A C 1
ATOM 2084 O O . GLU A 1 270 ? -7.560 -16.517 4.295 1.00 95.75 270 GLU A O 1
ATOM 2089 N N . ASP A 1 271 ? -7.625 -14.556 5.381 1.00 94.44 271 ASP A N 1
ATOM 2090 C CA . ASP A 1 271 ? -8.676 -13.960 4.548 1.00 94.44 271 ASP A CA 1
ATOM 2091 C C . ASP A 1 271 ? -8.121 -13.390 3.224 1.00 94.44 271 ASP A C 1
ATOM 2093 O O . ASP A 1 271 ? -8.858 -13.268 2.248 1.00 94.44 271 ASP A O 1
ATOM 2097 N N . ILE A 1 272 ? -6.829 -13.023 3.171 1.00 93.31 272 ILE A N 1
ATOM 2098 C CA . ILE A 1 272 ? -6.193 -12.447 1.967 1.00 93.31 272 ILE A CA 1
ATOM 2099 C C . ILE A 1 272 ? -5.588 -13.533 1.076 1.00 93.31 272 ILE A C 1
ATOM 2101 O O . ILE A 1 272 ? -5.517 -13.362 -0.135 1.00 93.31 272 ILE A O 1
ATOM 2105 N N . LEU A 1 273 ? -5.133 -14.650 1.651 1.00 95.00 273 LEU A N 1
ATOM 2106 C CA . LEU A 1 273 ? -4.519 -15.765 0.910 1.00 95.00 273 LEU A CA 1
ATOM 2107 C C . LEU A 1 273 ? -3.292 -15.375 0.050 1.00 95.00 273 LEU A C 1
ATOM 2109 O O . LEU A 1 273 ? -2.865 -16.154 -0.800 1.00 95.00 273 LEU A O 1
ATOM 2113 N N . CYS A 1 274 ? -2.690 -14.204 0.288 1.00 97.38 274 CYS A N 1
ATOM 2114 C CA . CYS A 1 274 ? -1.417 -13.776 -0.291 1.00 97.38 274 CYS A CA 1
ATOM 2115 C C . CYS A 1 274 ? -0.570 -13.062 0.773 1.00 97.38 274 CYS A C 1
ATOM 2117 O O . CYS A 1 274 ? -0.959 -12.013 1.291 1.00 97.38 274 CYS A O 1
ATOM 2119 N N . HIS A 1 275 ? 0.588 -13.642 1.106 1.00 97.12 275 HIS A N 1
ATOM 2120 C CA . HIS A 1 275 ? 1.466 -13.136 2.165 1.00 97.12 275 HIS A CA 1
ATOM 2121 C C . HIS A 1 275 ? 2.054 -11.760 1.829 1.00 97.12 275 HIS A C 1
ATOM 2123 O O . HIS A 1 275 ? 2.006 -10.869 2.668 1.00 97.12 275 HIS A O 1
ATOM 2129 N N . GLU A 1 276 ? 2.585 -11.572 0.616 1.00 97.62 276 GLU A N 1
ATOM 2130 C CA . GLU A 1 276 ? 3.235 -10.312 0.222 1.00 97.62 276 GLU A CA 1
ATOM 2131 C C . GLU A 1 276 ? 2.247 -9.134 0.234 1.00 97.62 276 GLU A C 1
ATOM 2133 O O . GLU A 1 276 ? 2.555 -8.083 0.793 1.00 97.62 276 GLU A O 1
ATOM 2138 N N . ILE A 1 277 ? 1.023 -9.325 -0.277 1.00 97.69 277 ILE A N 1
ATOM 2139 C CA . ILE A 1 277 ? -0.027 -8.294 -0.232 1.00 97.69 277 ILE A CA 1
ATOM 2140 C C . ILE A 1 277 ? -0.449 -8.000 1.216 1.00 97.69 277 ILE A C 1
ATOM 2142 O O . ILE A 1 277 ? -0.561 -6.834 1.595 1.00 97.69 277 ILE A O 1
ATOM 2146 N N . TYR A 1 278 ? -0.649 -9.032 2.047 1.00 97.19 278 TYR A N 1
ATOM 2147 C CA . TYR A 1 278 ? -1.014 -8.848 3.457 1.00 97.19 278 TYR A CA 1
ATOM 2148 C C . TYR A 1 278 ? 0.068 -8.102 4.252 1.00 97.19 278 TYR A C 1
ATOM 2150 O O . TYR A 1 278 ? -0.257 -7.192 5.021 1.00 97.19 278 TYR A O 1
ATOM 2158 N N . ASP A 1 279 ? 1.339 -8.469 4.076 1.00 96.69 279 ASP A N 1
ATOM 2159 C CA . ASP A 1 279 ? 2.468 -7.811 4.741 1.00 96.69 279 ASP A CA 1
ATOM 2160 C C . ASP A 1 279 ? 2.581 -6.346 4.305 1.00 96.69 279 ASP A C 1
ATOM 2162 O O . ASP A 1 279 ? 2.682 -5.443 5.137 1.00 96.69 279 ASP A O 1
ATOM 2166 N N . THR A 1 280 ? 2.437 -6.086 3.005 1.00 97.12 280 THR A N 1
ATOM 2167 C CA . THR A 1 280 ? 2.497 -4.730 2.454 1.00 97.12 280 THR A CA 1
ATOM 2168 C C . THR A 1 280 ? 1.364 -3.844 2.985 1.00 97.12 280 THR A C 1
ATOM 2170 O O . THR A 1 280 ? 1.627 -2.741 3.466 1.00 97.12 280 THR A O 1
ATOM 2173 N N . LEU A 1 281 ? 0.114 -4.328 2.987 1.00 96.56 281 LEU A N 1
ATOM 2174 C CA . LEU A 1 281 ? -1.029 -3.607 3.571 1.00 96.56 281 LEU A CA 1
ATOM 2175 C C . LEU A 1 281 ? -0.848 -3.363 5.074 1.00 96.56 281 LEU A C 1
ATOM 2177 O O . LEU A 1 281 ? -1.162 -2.282 5.573 1.00 96.56 281 LEU A O 1
ATOM 2181 N N . SER A 1 282 ? -0.289 -4.343 5.791 1.00 95.06 282 SER A N 1
ATOM 2182 C CA . SER A 1 282 ? 0.017 -4.219 7.219 1.00 95.06 282 SER A CA 1
ATOM 2183 C C . SER A 1 282 ? 1.048 -3.120 7.486 1.00 95.06 282 SER A C 1
ATOM 2185 O O . SER A 1 282 ? 0.873 -2.322 8.403 1.00 95.06 282 SER A O 1
ATOM 2187 N N . ARG A 1 283 ? 2.107 -3.048 6.672 1.00 95.19 283 ARG A N 1
ATOM 2188 C CA . ARG A 1 283 ? 3.154 -2.020 6.767 1.00 95.19 283 ARG A CA 1
ATOM 2189 C C . ARG A 1 283 ? 2.677 -0.630 6.357 1.00 95.19 283 ARG A C 1
ATOM 2191 O O . ARG A 1 283 ? 3.248 0.361 6.811 1.00 95.19 283 ARG A O 1
ATOM 2198 N N . ALA A 1 284 ? 1.658 -0.555 5.505 1.00 96.06 284 ALA A N 1
ATOM 2199 C CA . ALA A 1 284 ? 1.055 0.702 5.088 1.00 96.06 284 ALA A CA 1
ATOM 2200 C C . ALA A 1 284 ? 0.128 1.327 6.136 1.00 96.06 284 ALA A C 1
ATOM 2202 O O . ALA A 1 284 ? -0.191 2.509 6.018 1.00 96.06 284 ALA A O 1
ATOM 2203 N N . ASP A 1 285 ? -0.258 0.573 7.173 1.00 95.00 285 ASP A N 1
ATOM 2204 C CA . ASP A 1 285 ? -1.108 1.060 8.268 1.00 95.00 285 ASP A CA 1
ATOM 2205 C C . ASP A 1 285 ? -2.421 1.688 7.745 1.00 95.00 285 ASP A C 1
ATOM 2207 O O . ASP A 1 285 ? -2.855 2.758 8.174 1.00 95.00 285 ASP A O 1
ATOM 2211 N N . VAL A 1 286 ? -3.020 1.041 6.733 1.00 94.88 286 VAL A N 1
ATOM 2212 C CA . VAL A 1 286 ? -4.267 1.488 6.073 1.00 94.88 286 VAL A CA 1
ATOM 2213 C C . VAL A 1 286 ? -5.529 0.908 6.717 1.00 94.88 286 VAL A C 1
ATOM 2215 O O . VAL A 1 286 ? -6.636 1.412 6.502 1.00 94.88 286 VAL A O 1
ATOM 2218 N N . TRP A 1 287 ? -5.372 -0.154 7.505 1.00 95.50 287 TRP A N 1
ATOM 2219 C CA . TRP A 1 287 ? -6.456 -0.795 8.241 1.00 95.50 287 TRP A CA 1
ATOM 2220 C C . TRP A 1 287 ? -6.575 -0.226 9.644 1.00 95.50 287 TRP A C 1
ATOM 2222 O O . TRP A 1 287 ? -5.578 0.149 10.255 1.00 95.50 287 TRP A O 1
ATOM 2232 N N . THR A 1 288 ? -7.789 -0.227 10.190 1.00 94.81 288 THR A N 1
ATOM 2233 C CA . THR A 1 288 ? -7.976 0.153 11.590 1.00 94.81 288 THR A CA 1
ATOM 2234 C C . THR A 1 288 ? -7.321 -0.887 12.512 1.00 94.81 288 THR A C 1
ATOM 2236 O O . THR A 1 288 ? -7.383 -2.096 12.234 1.00 94.81 288 THR A O 1
ATOM 2239 N N . PRO A 1 289 ? -6.681 -0.449 13.614 1.00 93.38 289 PRO A N 1
ATOM 2240 C CA . PRO A 1 289 ? -6.012 -1.351 14.539 1.00 93.38 289 PRO A CA 1
ATOM 2241 C C . PRO A 1 289 ? -7.025 -2.241 15.269 1.00 93.38 289 PRO A C 1
ATOM 2243 O O . PRO A 1 289 ? -8.165 -1.847 15.533 1.00 93.38 289 PRO A O 1
ATOM 2246 N N . GLU A 1 290 ? -6.595 -3.447 15.639 1.00 93.81 290 GLU A N 1
ATOM 2247 C CA . GLU A 1 290 ? -7.344 -4.266 16.592 1.00 93.81 290 GLU A CA 1
ATOM 2248 C C . GLU A 1 290 ? -7.156 -3.684 17.997 1.00 93.81 290 GLU A C 1
ATOM 2250 O O . GLU A 1 290 ? -6.029 -3.461 18.435 1.00 93.81 290 GLU A O 1
ATOM 2255 N N . LEU A 1 291 ? -8.251 -3.445 18.718 1.00 93.38 291 LEU A N 1
ATOM 2256 C CA . LEU A 1 291 ? -8.185 -2.996 20.109 1.00 93.38 291 LEU A CA 1
ATOM 2257 C C . LEU A 1 291 ? -8.268 -4.185 21.059 1.00 93.38 291 LEU A C 1
ATOM 2259 O O . LEU A 1 291 ? -9.019 -5.126 20.811 1.00 93.38 291 LEU A O 1
ATOM 2263 N N . ILE A 1 292 ? -7.543 -4.131 22.175 1.00 92.12 292 ILE A N 1
ATOM 2264 C CA . ILE A 1 292 ? -7.648 -5.126 23.246 1.00 92.12 292 ILE A CA 1
ATOM 2265 C C . ILE A 1 292 ? -8.516 -4.549 24.364 1.00 92.12 292 ILE A C 1
ATOM 2267 O O . ILE A 1 292 ? -8.187 -3.517 24.946 1.00 92.12 292 ILE A O 1
ATOM 2271 N N . LEU A 1 293 ? -9.618 -5.229 24.677 1.00 93.19 293 LEU A N 1
ATOM 2272 C CA . LEU A 1 293 ? -10.541 -4.868 25.748 1.00 93.19 293 LEU A CA 1
ATOM 2273 C C . LEU A 1 293 ? -10.794 -6.091 26.630 1.00 93.19 293 LEU A C 1
ATOM 2275 O O . LEU A 1 293 ? -11.359 -7.076 26.156 1.00 93.19 293 LEU A O 1
ATOM 2279 N N . LEU A 1 294 ? -10.366 -6.030 27.897 1.00 90.50 294 LEU A N 1
ATOM 2280 C CA . LEU A 1 294 ? -10.468 -7.143 28.857 1.00 90.50 294 LEU A CA 1
ATOM 2281 C C . LEU A 1 294 ? -9.992 -8.482 28.253 1.00 90.50 294 LEU A C 1
ATOM 2283 O O . LEU A 1 294 ? -10.737 -9.459 28.208 1.00 90.50 294 LEU A O 1
ATOM 2287 N N . ASP A 1 295 ? -8.773 -8.489 27.707 1.00 89.06 295 ASP A N 1
ATOM 2288 C CA . ASP A 1 295 ? -8.129 -9.644 27.056 1.00 89.06 295 ASP A CA 1
ATOM 2289 C C . ASP A 1 295 ? -8.806 -10.159 25.773 1.00 89.06 295 ASP A C 1
ATOM 2291 O O . ASP A 1 295 ? -8.424 -11.198 25.228 1.00 89.06 295 ASP A O 1
ATOM 2295 N N . ARG A 1 296 ? -9.787 -9.428 25.229 1.00 90.62 296 ARG A N 1
ATOM 2296 C CA . ARG A 1 296 ? -10.411 -9.748 23.940 1.00 90.62 296 ARG A CA 1
ATOM 2297 C C . ARG A 1 296 ? -9.995 -8.762 22.864 1.00 90.62 296 ARG A C 1
ATOM 2299 O O . ARG A 1 296 ? -10.024 -7.553 23.068 1.00 90.62 296 ARG A O 1
ATOM 2306 N N . ARG A 1 297 ? -9.675 -9.290 21.683 1.00 92.50 297 ARG A N 1
ATOM 2307 C CA . ARG A 1 297 ? -9.415 -8.486 20.487 1.00 92.50 297 ARG A CA 1
ATOM 2308 C C . ARG A 1 297 ? -10.729 -8.060 19.845 1.00 92.50 297 ARG A C 1
ATOM 2310 O O . ARG A 1 297 ? -11.586 -8.894 19.548 1.00 92.50 297 ARG A O 1
ATOM 2317 N N . ILE A 1 298 ? -10.872 -6.765 19.623 1.00 92.94 298 ILE A N 1
ATOM 2318 C CA . ILE A 1 298 ? -12.037 -6.128 19.030 1.00 92.94 298 ILE A CA 1
ATOM 2319 C C . ILE A 1 298 ? -11.622 -5.517 17.697 1.00 92.94 298 ILE A C 1
ATOM 2321 O O . ILE A 1 298 ? -10.737 -4.668 17.627 1.00 92.94 298 ILE A O 1
ATOM 2325 N N . LYS A 1 299 ? -12.320 -5.930 16.639 1.00 93.38 299 LYS A N 1
ATOM 2326 C CA . LYS A 1 299 ? -12.250 -5.297 15.323 1.00 93.38 299 LYS A CA 1
ATOM 2327 C C . LYS A 1 299 ? -13.104 -4.036 15.342 1.00 93.38 299 LYS A C 1
ATOM 2329 O O . LYS A 1 299 ? -14.329 -4.141 15.445 1.00 93.38 299 LYS A O 1
ATOM 2334 N N . VAL A 1 300 ? -12.451 -2.881 15.290 1.00 90.50 300 VAL A N 1
ATOM 2335 C CA . VAL A 1 300 ? -13.089 -1.565 15.389 1.00 90.50 300 VAL A CA 1
ATOM 2336 C C . VAL A 1 300 ? -13.338 -1.002 14.003 1.00 90.50 300 VAL A C 1
ATOM 2338 O O . VAL A 1 300 ? -12.447 -0.978 13.158 1.00 90.50 300 VAL A O 1
ATOM 2341 N N . THR A 1 301 ? -14.562 -0.556 13.777 1.00 90.25 301 THR A N 1
ATOM 2342 C CA . THR A 1 301 ? -15.013 0.097 12.551 1.00 90.25 301 THR A CA 1
ATOM 2343 C C . THR A 1 301 ? -15.071 1.618 12.750 1.00 90.25 301 THR A C 1
ATOM 2345 O O . THR A 1 301 ? -14.992 2.125 13.871 1.00 90.25 301 THR A O 1
ATOM 2348 N N . ASN A 1 302 ? -15.157 2.379 11.656 1.00 86.81 302 ASN A N 1
ATOM 2349 C CA . ASN A 1 302 ? -15.149 3.849 11.701 1.00 86.81 302 ASN A CA 1
ATOM 2350 C C . ASN A 1 302 ? -16.387 4.478 12.368 1.00 86.81 302 ASN A C 1
ATOM 2352 O O . ASN A 1 302 ? -16.359 5.657 12.705 1.00 86.81 302 ASN A O 1
ATOM 2356 N N . ASP A 1 303 ? -17.443 3.699 12.582 1.00 90.50 303 ASP A N 1
ATOM 2357 C CA . ASP A 1 303 ? -18.655 4.067 13.319 1.00 90.50 303 ASP A CA 1
ATOM 2358 C C . ASP A 1 303 ? -18.445 4.175 14.841 1.00 90.50 303 ASP A C 1
ATOM 2360 O O . ASP A 1 303 ? -19.264 4.791 15.518 1.00 90.50 303 ASP A O 1
ATOM 2364 N N . ILE A 1 304 ? -17.349 3.635 15.389 1.00 93.88 304 ILE A N 1
ATOM 2365 C CA . ILE A 1 304 ? -17.009 3.804 16.806 1.00 93.88 304 ILE A CA 1
ATOM 2366 C C . ILE A 1 304 ? -16.403 5.199 17.016 1.00 93.88 304 ILE A C 1
ATOM 2368 O O . ILE A 1 304 ? -15.324 5.540 16.512 1.00 93.88 304 ILE A O 1
ATOM 2372 N N . ASP A 1 305 ? -17.129 6.013 17.776 1.00 96.12 305 ASP A N 1
ATOM 2373 C CA . ASP A 1 305 ? -16.903 7.446 17.984 1.00 96.12 305 ASP A CA 1
ATOM 2374 C C . ASP A 1 305 ? -16.719 7.845 19.460 1.00 96.12 305 ASP A C 1
ATOM 2376 O O . ASP A 1 305 ? -16.400 9.000 19.754 1.00 96.12 305 ASP A O 1
ATOM 2380 N N . SER A 1 306 ? -16.882 6.903 20.392 1.00 97.50 306 SER A N 1
ATOM 2381 C CA . SER A 1 306 ? -16.713 7.116 21.826 1.00 97.50 306 SER A CA 1
ATOM 2382 C C . SER A 1 306 ? -16.346 5.819 22.554 1.00 97.50 306 SER A C 1
ATOM 2384 O O . SER A 1 306 ? -16.581 4.712 22.068 1.00 97.50 306 SER A O 1
ATOM 2386 N N . ALA A 1 307 ? -15.805 5.938 23.770 1.00 97.31 307 ALA A N 1
ATOM 2387 C CA . ALA A 1 307 ? -15.599 4.783 24.644 1.00 97.31 307 ALA A CA 1
ATOM 2388 C C . ALA A 1 307 ? -16.923 4.069 24.966 1.00 97.31 307 ALA A C 1
ATOM 2390 O O . ALA A 1 307 ? -16.966 2.844 25.045 1.00 97.31 307 ALA A O 1
ATOM 2391 N N . GLN A 1 308 ? -18.022 4.823 25.075 1.00 96.62 308 GLN A N 1
ATOM 2392 C CA . GLN A 1 308 ? -19.350 4.271 25.321 1.00 96.62 308 GLN A CA 1
ATOM 2393 C C . GLN A 1 308 ? -19.846 3.416 24.147 1.00 96.62 308 GLN A C 1
ATOM 2395 O O . GLN A 1 308 ? -20.314 2.300 24.376 1.00 96.62 308 GLN A O 1
ATOM 2400 N N . SER A 1 309 ? -19.689 3.877 22.898 1.00 96.44 309 SER A N 1
ATOM 2401 C CA . SER A 1 309 ? -20.049 3.066 21.725 1.00 96.44 309 SER A CA 1
ATOM 2402 C C . SER A 1 309 ? -19.170 1.815 21.603 1.00 96.44 309 SER A C 1
ATOM 2404 O O . SER A 1 309 ? -19.666 0.754 21.221 1.00 96.44 309 SER A O 1
ATOM 2406 N N . LEU A 1 310 ? -17.907 1.870 22.046 1.00 95.62 310 LEU A N 1
ATOM 2407 C CA . LEU A 1 310 ? -17.043 0.688 22.158 1.00 95.62 310 LEU A CA 1
ATOM 2408 C C . LEU A 1 310 ? -17.537 -0.317 23.222 1.00 95.62 310 LEU A C 1
ATOM 2410 O O . LEU A 1 310 ? -17.532 -1.524 22.969 1.00 95.62 310 LEU A O 1
ATOM 2414 N N . VAL A 1 311 ? -17.997 0.154 24.389 1.00 94.69 311 VAL A N 1
ATOM 2415 C CA . VAL A 1 311 ? -18.615 -0.698 25.428 1.00 94.69 311 VAL A CA 1
ATOM 2416 C C . VAL A 1 311 ? -19.880 -1.370 24.896 1.00 94.69 311 VAL A C 1
ATOM 2418 O O . VAL A 1 311 ? -20.071 -2.572 25.089 1.00 94.69 311 VAL A O 1
ATOM 2421 N N . GLU A 1 312 ? -20.742 -0.620 24.213 1.00 93.62 312 GLU A N 1
ATOM 2422 C CA . GLU A 1 312 ? -21.974 -1.146 23.617 1.00 93.62 312 GLU A CA 1
ATOM 2423 C C . GLU A 1 312 ? -21.673 -2.202 22.552 1.00 93.62 312 GLU A C 1
ATOM 2425 O O . GLU A 1 312 ? -22.247 -3.294 22.586 1.00 93.62 312 GLU A O 1
ATOM 2430 N N . TYR A 1 313 ? -20.709 -1.928 21.672 1.00 93.62 313 TYR A N 1
ATOM 2431 C CA . TYR A 1 313 ? -20.238 -2.876 20.668 1.00 93.62 313 TYR A CA 1
ATOM 2432 C C . TYR A 1 313 ? -19.691 -4.166 21.298 1.00 93.62 313 TYR A C 1
ATOM 2434 O O . TYR A 1 313 ? -20.007 -5.272 20.848 1.00 93.62 313 TYR A O 1
ATOM 2442 N N . TYR A 1 314 ? -18.915 -4.049 22.381 1.00 93.19 314 TYR A N 1
ATOM 2443 C CA . TYR A 1 314 ? -18.404 -5.202 23.120 1.00 93.19 314 TYR A CA 1
ATOM 2444 C C . TYR A 1 314 ? -19.532 -6.050 23.720 1.00 93.19 314 TYR A C 1
ATOM 2446 O O . TYR A 1 314 ? -19.547 -7.270 23.538 1.00 93.19 314 TYR A O 1
ATOM 2454 N N . LYS A 1 315 ? -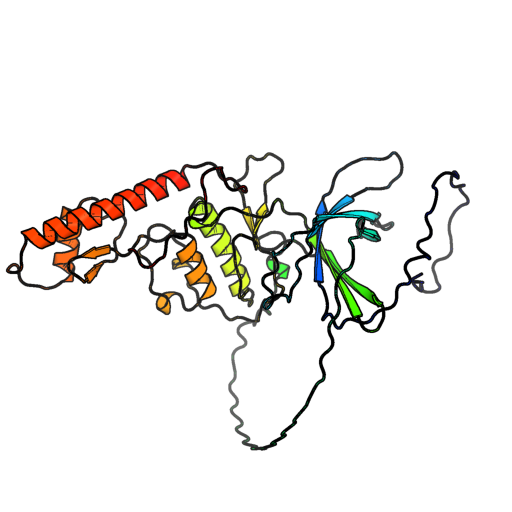20.500 -5.413 24.393 1.00 92.06 315 LYS A N 1
ATOM 2455 C CA . LYS A 1 315 ? -21.647 -6.093 25.017 1.00 92.06 315 LYS A CA 1
ATOM 2456 C C . LYS A 1 315 ? -22.507 -6.832 23.995 1.00 92.06 315 LYS A C 1
ATOM 2458 O O . LYS A 1 315 ? -22.905 -7.968 24.242 1.00 92.06 315 LYS A O 1
ATOM 2463 N N . GLN A 1 316 ? -22.745 -6.233 22.827 1.00 91.75 316 GLN A N 1
ATOM 2464 C CA . GLN A 1 316 ? -23.502 -6.876 21.747 1.00 91.75 316 GLN A CA 1
ATOM 2465 C C . GLN A 1 316 ? -22.839 -8.174 21.261 1.00 91.75 316 GLN A C 1
ATOM 2467 O O . GLN A 1 316 ? -23.532 -9.130 20.913 1.00 91.75 316 GLN A O 1
ATOM 2472 N N . ARG A 1 317 ? -21.501 -8.235 21.255 1.00 90.75 317 ARG A N 1
ATOM 2473 C CA . ARG A 1 317 ? -20.747 -9.406 20.786 1.00 90.75 317 ARG A CA 1
ATOM 2474 C C . ARG A 1 317 ? -20.467 -10.456 21.854 1.00 90.75 317 ARG A C 1
ATOM 2476 O O . ARG A 1 317 ? -20.344 -11.629 21.508 1.00 90.75 317 ARG A O 1
ATOM 2483 N N . SER A 1 318 ? -20.300 -10.067 23.117 1.00 88.31 318 SER A N 1
ATOM 2484 C CA . SER A 1 318 ? -19.806 -10.985 24.149 1.00 88.31 318 SER A CA 1
ATOM 2485 C C . SER A 1 318 ? -20.836 -12.028 24.592 1.00 88.31 318 SER A C 1
ATOM 2487 O O . SER A 1 318 ? -20.431 -13.016 25.204 1.00 88.31 318 SER A O 1
ATOM 2489 N N . GLN A 1 319 ? -22.131 -11.829 24.293 1.00 84.19 319 GLN A N 1
ATOM 2490 C CA . GLN A 1 319 ? -23.264 -12.627 24.804 1.00 84.19 319 GLN A CA 1
ATOM 2491 C C . GLN A 1 319 ? -23.235 -12.833 26.337 1.00 84.19 319 GLN A C 1
ATOM 2493 O O . GLN A 1 319 ? -23.942 -13.692 26.863 1.00 84.19 319 GLN A O 1
ATOM 2498 N N . GLN A 1 320 ? -22.410 -12.077 27.071 1.00 72.62 320 GLN A N 1
ATOM 2499 C CA . GLN A 1 320 ? -22.242 -12.229 28.512 1.00 72.62 320 GLN A CA 1
ATOM 2500 C C . GLN A 1 320 ? -23.358 -11.500 29.255 1.00 72.62 320 GLN A C 1
ATOM 2502 O O . GLN A 1 320 ? -23.786 -10.418 28.858 1.00 72.62 320 GLN A O 1
ATOM 2507 N N . SER A 1 321 ? -23.825 -12.115 30.344 1.00 65.81 321 SER A N 1
ATOM 2508 C CA . SER A 1 321 ? -24.841 -11.523 31.214 1.00 65.81 321 SER A CA 1
ATOM 2509 C C . SER A 1 321 ? -24.301 -10.263 31.898 1.00 65.81 321 SER A C 1
ATOM 2511 O O . SER A 1 321 ? -23.127 -10.235 32.266 1.00 65.81 321 SER A O 1
ATOM 2513 N N . ASP A 1 322 ? -25.175 -9.279 32.128 1.00 69.75 322 ASP A N 1
ATOM 2514 C CA . ASP A 1 322 ? -24.921 -7.940 32.702 1.00 69.75 322 ASP A CA 1
ATOM 2515 C C . ASP A 1 322 ? -24.219 -7.892 34.084 1.00 69.75 322 ASP A C 1
ATOM 2517 O O . ASP A 1 322 ? -24.099 -6.821 34.677 1.00 69.75 322 ASP A O 1
ATOM 2521 N N . GLN A 1 323 ? -23.781 -9.023 34.643 1.00 67.38 323 GLN A N 1
ATOM 2522 C CA . GLN A 1 323 ? -23.258 -9.102 36.009 1.00 67.38 323 GLN A CA 1
ATOM 2523 C C . GLN A 1 323 ? -21.743 -8.884 36.157 1.00 67.38 323 GLN A C 1
ATOM 2525 O O . GLN A 1 323 ? -21.309 -8.643 37.283 1.00 67.38 323 GLN A O 1
ATOM 2530 N N . ASP A 1 324 ? -20.950 -8.889 35.078 1.00 57.06 324 ASP A N 1
ATOM 2531 C CA . ASP A 1 324 ? -19.501 -8.646 35.168 1.00 57.06 324 ASP A CA 1
ATOM 2532 C C . ASP A 1 324 ? -19.130 -7.157 34.967 1.00 57.06 324 ASP A C 1
ATOM 2534 O O . ASP A 1 324 ? -19.335 -6.562 33.910 1.00 57.06 324 ASP A O 1
ATOM 2538 N N . THR A 1 325 ? -18.609 -6.572 36.054 1.00 67.69 325 THR A N 1
ATOM 2539 C CA . THR A 1 325 ? -17.781 -5.351 36.195 1.00 67.69 325 THR A CA 1
ATOM 2540 C C . THR A 1 325 ? -17.897 -4.253 35.125 1.00 67.69 325 THR A C 1
ATOM 2542 O O . THR A 1 325 ? -16.942 -3.937 34.413 1.00 67.69 325 THR A O 1
ATOM 2545 N N . THR A 1 326 ? -19.025 -3.530 35.127 1.00 83.44 326 THR A N 1
ATOM 2546 C CA . THR A 1 326 ? -19.242 -2.326 34.298 1.00 83.44 326 THR A CA 1
ATOM 2547 C C . THR A 1 326 ? -18.091 -1.312 34.387 1.00 83.44 326 THR A C 1
ATOM 2549 O O . THR A 1 326 ? -17.666 -0.783 33.368 1.00 83.44 326 THR A O 1
ATOM 2552 N N . SER A 1 327 ? -17.525 -1.091 35.581 1.00 91.81 327 SER A N 1
ATOM 2553 C CA . SER A 1 327 ? -16.497 -0.059 35.790 1.00 91.81 327 SER A CA 1
ATOM 2554 C C . SER A 1 327 ? -15.126 -0.403 35.188 1.00 91.81 327 SER A C 1
ATOM 2556 O O . SER A 1 327 ? -14.457 0.484 34.656 1.00 91.81 327 SER A O 1
ATOM 2558 N N . ASP A 1 328 ? -14.696 -1.670 35.233 1.00 91.56 328 ASP A N 1
ATOM 2559 C CA . ASP A 1 328 ? -13.422 -2.071 34.618 1.00 91.56 328 ASP A CA 1
ATOM 2560 C C . ASP A 1 328 ? -13.523 -2.077 33.092 1.00 91.56 328 ASP A C 1
ATOM 2562 O O . ASP A 1 328 ? -12.588 -1.646 32.416 1.00 91.56 328 ASP A O 1
ATOM 2566 N N . LEU A 1 329 ? -14.675 -2.498 32.558 1.00 93.19 329 LEU A N 1
ATOM 2567 C CA . LEU A 1 329 ? -14.970 -2.441 31.130 1.00 93.19 329 LEU A CA 1
ATOM 2568 C C . LEU A 1 329 ? -14.952 -0.998 30.607 1.00 93.19 329 LEU A C 1
ATOM 2570 O O . LEU A 1 329 ? -14.297 -0.730 29.604 1.00 93.19 329 LEU A O 1
ATOM 2574 N N . GLU A 1 330 ? -15.620 -0.071 31.298 1.00 95.38 330 GLU A N 1
ATOM 2575 C CA . GLU A 1 330 ? -15.623 1.358 30.952 1.00 95.38 330 GLU A CA 1
ATOM 2576 C C . GLU A 1 330 ? -14.207 1.944 30.956 1.00 95.38 330 GLU A C 1
ATOM 2578 O O . GLU A 1 330 ? -13.800 2.599 29.997 1.00 95.38 330 GLU A O 1
ATOM 2583 N N . ARG A 1 331 ? -13.410 1.655 31.995 1.00 95.56 331 ARG A N 1
ATOM 2584 C CA . ARG A 1 331 ? -12.022 2.130 32.085 1.00 95.56 331 ARG A CA 1
ATOM 2585 C C . ARG A 1 331 ? -11.139 1.561 30.972 1.00 95.56 331 ARG A C 1
ATOM 2587 O O . ARG A 1 331 ? -10.327 2.290 30.404 1.00 95.56 331 ARG A O 1
ATOM 2594 N N . ALA A 1 332 ? -11.278 0.271 30.666 1.00 95.12 332 ALA A N 1
ATOM 2595 C CA . ALA A 1 332 ? -10.537 -0.362 29.580 1.00 95.12 332 ALA A CA 1
ATOM 2596 C C . ALA A 1 332 ? -10.959 0.206 28.212 1.00 95.12 332 ALA A C 1
ATOM 2598 O O . ALA A 1 332 ? -10.106 0.424 27.352 1.00 95.12 332 ALA A O 1
ATOM 2599 N N . ALA A 1 333 ? -12.250 0.506 28.032 1.00 96.19 333 ALA A N 1
ATOM 2600 C CA . ALA A 1 333 ? -12.779 1.083 26.802 1.00 96.19 333 ALA A CA 1
ATOM 2601 C C . ALA A 1 333 ? -12.295 2.517 26.595 1.00 96.19 333 ALA A C 1
ATOM 2603 O O . ALA A 1 333 ? -11.911 2.856 25.482 1.00 96.19 333 ALA A O 1
ATOM 2604 N N . GLU A 1 334 ? -12.231 3.332 27.651 1.00 97.31 334 GLU A N 1
ATOM 2605 C CA . GLU A 1 334 ? -11.684 4.691 27.581 1.00 97.31 334 GLU A CA 1
ATOM 2606 C C . GLU A 1 334 ? -10.216 4.683 27.137 1.00 97.31 334 GLU A C 1
ATOM 2608 O O . GLU A 1 334 ? -9.821 5.435 26.243 1.00 97.31 334 GLU A O 1
ATOM 2613 N N . LEU A 1 335 ? -9.407 3.780 27.705 1.00 96.00 335 LEU A N 1
ATOM 2614 C CA . LEU A 1 335 ? -8.001 3.639 27.330 1.00 96.00 335 LEU A CA 1
ATOM 2615 C C . LEU A 1 335 ? -7.844 3.173 25.875 1.00 96.00 335 LEU A C 1
ATOM 2617 O O . LEU A 1 335 ? -7.064 3.754 25.119 1.00 96.00 335 LEU A O 1
ATOM 2621 N N . ALA A 1 336 ? -8.584 2.136 25.477 1.00 95.50 336 ALA A N 1
ATOM 2622 C CA . ALA A 1 336 ? -8.540 1.600 24.120 1.00 95.50 336 ALA A CA 1
ATOM 2623 C C . ALA A 1 336 ? -9.019 2.634 23.087 1.00 95.50 336 ALA A C 1
ATOM 2625 O O . ALA A 1 336 ? -8.374 2.829 22.056 1.00 95.50 336 ALA A O 1
ATOM 2626 N N . PHE A 1 337 ? -10.110 3.341 23.385 1.00 96.75 337 PHE A N 1
ATOM 2627 C CA . PHE A 1 337 ? -10.656 4.381 22.521 1.00 96.75 337 PHE A CA 1
ATOM 2628 C C . PHE A 1 337 ? -9.721 5.591 22.408 1.00 96.75 337 PHE A C 1
ATOM 2630 O O . PHE A 1 337 ? -9.574 6.143 21.320 1.00 96.75 337 PHE A O 1
ATOM 2637 N N . THR A 1 338 ? -9.028 5.967 23.488 1.00 96.56 338 THR A N 1
ATOM 2638 C CA . THR A 1 338 ? -7.997 7.019 23.446 1.00 96.56 338 THR A CA 1
ATOM 2639 C C . THR A 1 338 ? -6.892 6.663 22.451 1.00 96.56 338 THR A C 1
ATOM 2641 O O . THR A 1 338 ? -6.617 7.455 21.551 1.00 96.56 338 THR A O 1
ATOM 2644 N N . LYS A 1 339 ? -6.338 5.444 22.529 1.00 94.56 339 LYS A N 1
ATOM 2645 C CA . LYS A 1 339 ? -5.323 4.964 21.572 1.00 94.56 339 LYS A CA 1
ATOM 2646 C C . LYS A 1 339 ? -5.842 4.941 20.133 1.00 94.56 339 LYS A C 1
ATOM 2648 O O . LYS A 1 339 ? -5.147 5.346 19.206 1.00 94.56 339 LYS A O 1
ATOM 2653 N N . PHE A 1 340 ? -7.079 4.489 19.933 1.00 95.25 340 PHE A N 1
ATOM 2654 C CA . PHE A 1 340 ? -7.704 4.477 18.611 1.00 95.25 340 PHE A CA 1
ATOM 2655 C C . PHE A 1 340 ? -7.877 5.885 18.032 1.00 95.25 340 PHE A C 1
ATOM 2657 O O . PHE A 1 340 ? -7.613 6.112 16.853 1.00 95.25 340 PHE A O 1
ATOM 2664 N N . LYS A 1 341 ? -8.283 6.848 18.865 1.00 96.31 341 LYS A N 1
ATOM 2665 C CA . LYS A 1 341 ? -8.418 8.253 18.480 1.00 96.31 341 LYS A CA 1
ATOM 2666 C C . LYS A 1 341 ? -7.068 8.874 18.122 1.00 96.31 341 LYS A C 1
ATOM 2668 O O . LYS A 1 341 ? -6.998 9.628 17.157 1.00 96.31 341 LYS A O 1
ATOM 2673 N N . GLU A 1 342 ? -6.010 8.559 18.868 1.00 95.31 342 GLU A N 1
ATOM 2674 C CA . GLU A 1 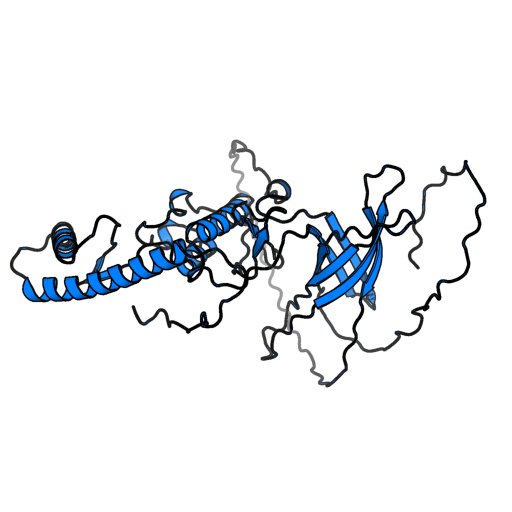342 ? -4.639 8.975 18.544 1.00 95.31 342 GLU A CA 1
ATOM 2675 C C . GLU A 1 342 ? -4.202 8.434 17.181 1.00 95.31 342 GLU A C 1
ATOM 2677 O O . GLU A 1 342 ? -3.773 9.215 16.333 1.00 95.31 342 GLU A O 1
ATOM 2682 N N . TRP A 1 343 ? -4.398 7.133 16.937 1.00 94.50 343 TRP A N 1
ATOM 2683 C CA . TRP A 1 343 ? -4.124 6.516 15.637 1.00 94.50 343 TRP A CA 1
ATOM 2684 C C . TRP A 1 343 ? -4.911 7.194 14.504 1.00 94.50 343 TRP A C 1
ATOM 2686 O O . TRP A 1 343 ? -4.319 7.578 13.498 1.00 94.50 343 TRP A O 1
ATOM 2696 N N . ARG A 1 344 ? -6.222 7.418 14.683 1.00 95.00 344 ARG A N 1
ATOM 2697 C CA . ARG A 1 344 ? -7.082 8.064 13.675 1.00 95.00 344 ARG A CA 1
ATOM 2698 C C . ARG A 1 344 ? -6.604 9.481 13.357 1.00 95.00 344 ARG A C 1
ATOM 2700 O O . ARG A 1 344 ? -6.435 9.812 12.191 1.00 95.00 344 ARG A O 1
ATOM 2707 N N . ASN A 1 345 ? -6.328 10.290 14.380 1.00 95.56 345 ASN A N 1
ATOM 2708 C CA . ASN A 1 345 ? -5.829 11.653 14.192 1.00 95.56 345 ASN A CA 1
ATOM 2709 C C . ASN A 1 345 ? -4.482 11.672 13.458 1.00 95.56 345 ASN A C 1
ATOM 2711 O O . ASN A 1 345 ? -4.249 12.533 12.613 1.00 95.56 345 ASN A O 1
ATOM 2715 N N . GLU A 1 346 ? -3.588 10.738 13.784 1.00 94.19 346 GLU A N 1
ATOM 2716 C CA . GLU A 1 346 ? -2.289 10.624 13.125 1.00 94.19 346 GLU A CA 1
ATOM 2717 C C . GLU A 1 346 ? -2.434 10.187 11.662 1.00 94.19 346 GLU A C 1
ATOM 2719 O O . GLU A 1 346 ? -1.756 10.723 10.783 1.00 94.19 346 GLU A O 1
ATOM 2724 N N . ARG A 1 347 ? -3.353 9.260 11.376 1.00 95.00 347 ARG A N 1
ATOM 2725 C CA . ARG A 1 347 ? -3.677 8.826 10.015 1.00 95.00 347 ARG A CA 1
ATOM 2726 C C . ARG A 1 347 ? -4.279 9.963 9.188 1.00 95.00 347 ARG A C 1
ATOM 2728 O O . ARG A 1 347 ? -3.774 10.235 8.099 1.00 95.00 347 ARG A O 1
ATOM 2735 N N . ASP A 1 348 ? -5.256 10.684 9.742 1.00 95.62 348 ASP A N 1
ATOM 2736 C CA . ASP A 1 348 ? -5.875 11.863 9.121 1.00 95.62 348 ASP A CA 1
ATOM 2737 C C . ASP A 1 348 ? -4.832 12.950 8.831 1.00 95.62 348 ASP A C 1
ATOM 2739 O O . ASP A 1 348 ? -4.815 13.542 7.751 1.00 95.62 348 ASP A O 1
ATOM 2743 N N . ARG A 1 349 ? -3.913 13.191 9.777 1.00 95.19 349 ARG A N 1
ATOM 2744 C CA . ARG A 1 349 ? -2.812 14.146 9.609 1.00 95.19 349 ARG A CA 1
ATOM 2745 C C . ARG A 1 349 ? -1.930 13.761 8.427 1.00 95.19 349 ARG A C 1
ATOM 2747 O O . ARG A 1 349 ? -1.614 14.623 7.612 1.00 95.19 349 ARG A O 1
ATOM 2754 N N . LYS A 1 350 ? -1.527 12.492 8.326 1.00 92.81 350 LYS A N 1
ATOM 2755 C CA . LYS A 1 350 ? -0.687 11.994 7.225 1.00 92.81 350 LYS A CA 1
ATOM 2756 C C . LYS A 1 350 ? -1.406 12.036 5.877 1.00 92.81 350 LYS A C 1
ATOM 2758 O O . LYS A 1 350 ? -0.771 12.349 4.877 1.00 92.81 350 LYS A O 1
ATOM 2763 N N . ASP A 1 351 ? -2.708 11.767 5.844 1.00 94.44 351 ASP A N 1
ATOM 2764 C CA . ASP A 1 351 ? -3.506 11.823 4.612 1.00 94.44 351 ASP A CA 1
ATOM 2765 C C . ASP A 1 351 ? -3.714 13.258 4.111 1.00 94.44 351 ASP A C 1
ATOM 2767 O O . ASP A 1 351 ? -3.866 13.482 2.913 1.00 94.44 351 ASP A O 1
ATOM 2771 N N . GLN A 1 352 ? -3.661 14.241 5.012 1.00 95.12 352 GLN A N 1
ATOM 2772 C CA . GLN A 1 352 ? -3.679 15.666 4.669 1.00 95.12 352 GLN A CA 1
ATOM 2773 C C . GLN A 1 352 ? -2.297 16.222 4.293 1.00 95.12 352 GLN A C 1
ATOM 2775 O O . GLN A 1 352 ? -2.211 17.334 3.767 1.00 95.12 352 GLN A O 1
ATOM 2780 N N . MET A 1 353 ? -1.206 15.500 4.573 1.00 91.56 353 MET A N 1
ATOM 2781 C CA . MET A 1 353 ? 0.130 15.947 4.185 1.00 91.56 353 MET A CA 1
ATOM 2782 C C . MET A 1 353 ? 0.294 15.869 2.669 1.00 91.56 353 MET A C 1
ATOM 2784 O O . MET A 1 353 ? -0.059 14.875 2.037 1.00 91.56 353 MET A O 1
ATOM 2788 N N . ALA A 1 354 ? 0.915 16.902 2.095 1.00 92.19 354 ALA A N 1
ATOM 2789 C CA . ALA A 1 354 ? 1.367 16.843 0.715 1.00 92.19 354 ALA A CA 1
ATOM 2790 C C . ALA A 1 354 ? 2.305 15.642 0.534 1.00 92.19 354 ALA A C 1
ATOM 2792 O O . ALA A 1 354 ? 3.174 15.371 1.372 1.00 92.19 354 ALA A O 1
ATOM 2793 N N . PHE A 1 355 ? 2.115 14.919 -0.564 1.00 93.19 355 PHE A N 1
ATOM 2794 C CA . PHE A 1 355 ? 2.975 13.800 -0.895 1.00 93.19 355 PHE A CA 1
ATOM 2795 C C . PHE A 1 355 ? 4.428 14.269 -1.068 1.00 93.19 355 PHE A C 1
ATOM 2797 O O . PHE A 1 355 ? 4.699 15.332 -1.626 1.00 93.19 355 PHE A O 1
ATOM 2804 N N . SER A 1 356 ? 5.371 13.456 -0.596 1.00 92.19 356 SER A N 1
ATOM 2805 C CA . SER A 1 356 ? 6.802 13.692 -0.758 1.00 92.19 356 SER A CA 1
ATOM 2806 C C . SER A 1 356 ? 7.525 12.361 -0.907 1.00 92.19 356 SER A C 1
ATOM 2808 O O . SER A 1 356 ? 7.242 11.410 -0.176 1.00 92.19 356 SER A O 1
ATOM 2810 N N . VAL A 1 357 ? 8.453 12.317 -1.861 1.00 89.38 357 VAL A N 1
ATOM 2811 C CA . VAL A 1 357 ? 9.291 11.147 -2.159 1.00 89.38 357 VAL A CA 1
ATOM 2812 C C . VAL A 1 357 ? 10.400 10.986 -1.116 1.00 89.38 357 VAL A C 1
ATOM 2814 O O . VAL A 1 357 ? 10.797 9.866 -0.779 1.00 89.38 357 VAL A O 1
ATOM 2817 N N . GLU A 1 358 ? 10.902 12.115 -0.611 1.00 89.56 358 GLU A N 1
ATOM 2818 C CA . GLU A 1 358 ? 12.000 12.169 0.344 1.00 89.56 358 GLU A CA 1
ATOM 2819 C C . GLU A 1 358 ? 11.502 12.046 1.785 1.00 89.56 358 GLU A C 1
ATOM 2821 O O . GLU A 1 358 ? 10.423 12.519 2.149 1.00 89.56 358 GLU A O 1
ATOM 2826 N N . LEU A 1 359 ? 12.338 11.426 2.618 1.00 83.25 359 LEU A N 1
ATOM 2827 C CA . LEU A 1 359 ? 12.168 11.421 4.066 1.00 83.25 359 LEU A CA 1
ATOM 2828 C C . LEU A 1 359 ? 12.303 12.848 4.596 1.00 83.25 359 LEU A C 1
ATOM 2830 O O . LEU A 1 359 ? 13.333 13.496 4.393 1.00 83.25 359 LEU A O 1
ATOM 2834 N N . GLN A 1 360 ? 11.281 13.329 5.298 1.00 80.69 360 GLN A N 1
ATOM 2835 C CA . GLN A 1 360 ? 11.359 14.633 5.946 1.00 80.69 360 GLN A CA 1
ATOM 2836 C C . GLN A 1 360 ? 12.242 14.543 7.205 1.00 80.69 360 GLN A C 1
ATOM 2838 O O . GLN A 1 360 ? 12.229 13.519 7.896 1.00 80.69 360 GLN A O 1
ATOM 2843 N N . PRO A 1 361 ? 13.009 15.593 7.557 1.00 79.12 361 PRO A N 1
ATOM 2844 C CA . PRO A 1 361 ? 13.780 15.608 8.797 1.00 79.12 361 PRO A CA 1
ATOM 2845 C C . PRO A 1 361 ? 12.885 15.328 10.013 1.00 79.12 361 PRO A C 1
ATOM 2847 O O . PRO A 1 361 ? 11.919 16.049 10.252 1.00 79.12 361 PRO A O 1
ATOM 2850 N N . GLY A 1 362 ? 13.210 14.289 10.786 1.00 75.94 362 GLY A N 1
ATOM 2851 C CA . GLY A 1 362 ? 12.418 13.860 11.947 1.00 75.94 362 GLY A CA 1
ATOM 2852 C C . GLY A 1 362 ? 11.485 12.675 11.683 1.00 75.94 362 GLY A C 1
ATOM 2853 O O . GLY A 1 362 ? 11.009 12.071 12.637 1.00 75.94 362 GLY A O 1
ATOM 2854 N N . GLU A 1 363 ? 11.292 12.267 10.426 1.00 75.00 363 GLU A N 1
ATOM 2855 C CA . GLU A 1 363 ? 10.697 10.970 10.086 1.00 75.00 363 GLU A CA 1
ATOM 2856 C C . GLU A 1 363 ? 11.774 9.887 10.154 1.00 75.00 363 GLU A C 1
ATOM 2858 O O . GLU A 1 363 ? 12.203 9.339 9.141 1.00 75.00 363 GLU A O 1
ATOM 2863 N N . TYR A 1 364 ? 12.299 9.625 11.348 1.00 66.38 364 TYR A N 1
ATOM 2864 C CA . TYR A 1 364 ? 13.235 8.522 11.511 1.00 66.38 364 TYR A CA 1
ATOM 2865 C C . TYR A 1 364 ? 12.492 7.189 11.562 1.00 66.38 364 TYR A C 1
ATOM 2867 O O . TYR A 1 364 ? 11.321 7.099 11.945 1.00 66.38 364 TYR A O 1
ATOM 2875 N N . TRP A 1 365 ? 13.203 6.139 11.156 1.00 60.84 365 TRP A N 1
ATOM 2876 C CA . TRP A 1 365 ? 12.867 4.755 11.452 1.00 60.84 365 TRP A CA 1
ATOM 2877 C C . TRP A 1 365 ? 12.977 4.556 12.962 1.00 60.84 365 TRP A C 1
ATOM 2879 O O . TRP A 1 365 ? 13.903 3.914 13.442 1.00 60.84 365 TRP A O 1
ATOM 2889 N N . ASP A 1 366 ? 12.076 5.151 13.736 1.00 49.22 366 ASP A N 1
ATOM 2890 C CA . ASP A 1 366 ? 11.853 4.638 15.070 1.00 49.22 366 ASP A CA 1
ATOM 2891 C C . ASP A 1 366 ? 11.331 3.220 14.837 1.00 49.22 366 ASP A C 1
ATOM 2893 O O . ASP A 1 366 ? 10.248 3.018 14.256 1.00 49.22 366 ASP A O 1
ATOM 2897 N N . ASP A 1 367 ? 12.194 2.257 15.167 1.00 46.72 367 ASP A N 1
ATOM 2898 C CA . ASP A 1 367 ? 11.901 0.843 15.360 1.00 46.72 367 ASP A CA 1
ATOM 2899 C C . ASP A 1 367 ? 10.795 0.760 16.414 1.00 46.72 367 ASP A C 1
ATOM 2901 O O . ASP A 1 367 ? 11.017 0.513 17.598 1.00 46.72 367 ASP A O 1
ATOM 2905 N N . TRP A 1 368 ? 9.568 1.048 15.992 1.00 50.38 368 TRP A N 1
ATOM 2906 C CA . TRP A 1 368 ? 8.386 0.666 16.729 1.00 50.38 368 TRP A CA 1
ATOM 2907 C C . TRP A 1 368 ? 8.321 -0.847 16.637 1.00 50.38 368 TRP A C 1
ATOM 2909 O O . TRP A 1 368 ? 7.810 -1.419 15.675 1.00 50.38 368 TRP A O 1
ATOM 2919 N N . ASP A 1 369 ? 8.928 -1.465 17.640 1.00 44.25 369 ASP A N 1
ATOM 2920 C CA . ASP A 1 369 ? 8.791 -2.863 17.973 1.00 44.25 369 ASP A CA 1
ATOM 2921 C C . ASP A 1 369 ? 7.284 -3.168 18.039 1.00 44.25 369 ASP A C 1
ATOM 2923 O O . ASP A 1 369 ? 6.565 -2.690 18.926 1.00 44.25 369 ASP A O 1
ATOM 2927 N N . ILE A 1 370 ? 6.789 -3.917 17.045 1.00 44.69 370 ILE A N 1
ATOM 2928 C CA . ILE A 1 370 ? 5.372 -4.288 16.844 1.00 44.69 370 ILE A CA 1
ATOM 2929 C C . ILE A 1 370 ? 4.785 -4.977 18.096 1.00 44.69 370 ILE A C 1
ATOM 2931 O O . ILE A 1 370 ? 3.575 -5.129 18.227 1.00 44.69 370 ILE A O 1
ATOM 2935 N N . THR A 1 371 ? 5.631 -5.356 19.052 1.00 40.78 371 THR A N 1
ATOM 2936 C CA . THR A 1 371 ? 5.287 -5.998 20.320 1.00 40.78 371 THR A CA 1
ATOM 2937 C C . THR A 1 371 ? 4.646 -5.083 21.378 1.00 40.78 371 THR A C 1
ATOM 2939 O O . THR A 1 371 ? 4.201 -5.600 22.401 1.00 40.78 371 THR A O 1
ATOM 2942 N N . THR A 1 372 ? 4.571 -3.758 21.182 1.00 37.69 372 THR A N 1
ATOM 2943 C CA . THR A 1 372 ? 4.071 -2.812 22.215 1.00 37.69 372 THR A CA 1
ATOM 2944 C C . THR A 1 372 ? 2.604 -2.363 22.094 1.00 37.69 372 THR A C 1
ATOM 2946 O O . THR A 1 372 ? 2.144 -1.552 22.908 1.00 37.69 372 THR A O 1
ATOM 2949 N N . LEU A 1 373 ? 1.833 -2.921 21.156 1.00 41.28 373 LEU A N 1
ATOM 2950 C CA . LEU A 1 373 ? 0.371 -2.763 21.063 1.00 41.28 373 LEU A CA 1
ATOM 2951 C C . LEU A 1 373 ? -0.333 -4.097 21.313 1.00 41.28 373 LEU A C 1
ATOM 2953 O O . LEU A 1 373 ? -1.402 -4.050 21.967 1.00 41.28 373 LEU A O 1
#

Radius of gyration: 28.88 Å; chains: 1; bounding box: 70×68×90 Å

Sequence (373 aa):
MCTIQVPADFAAHCGRGAIPANISFISLSALTTTDEFPVDSMVKVVQVHQEHEVVRTNMELYSVDIMCTTADLAERAVPRHMYTFKAICKITADETGRKALLKEAYILGGRPDTDTDTDTDTDTDTDTDTDTDTDTDTDTDSDSNSDSEPNLKELQDDAVPKLYGYFQEPAGGNDRVGLLLLQYVGPQLRRPFRCLPASFSLEAIAALRDIHLAGFVLRNFRESSIFVRMDADGEQTPTPVIYNFDIAEPHVCKAPESVLCSGIPRPRQEDILCHEIYDTLSRADVWTPELILLDRRIKVTNDIDSAQSLVEYYKQRSQQSDQDTTSDLERAAELAFTKFKEWRNERDRKDQMAFSVELQPGEYWDDWDITTL

Secondary structure (DSSP, 8-state):
---PPPPS---------PPPS--------------------PEEEEEEE------SSS-EEEEEEEEE-----TTS------EEEEEEEEEEE-TTS--EEEEEEEE--------------------------------------------GGGGBTTTBPPEEEEEEEE-STT-EEEEEEEE---PBP-S-GGGS-HHHHHHHHHHHHHHHHTTEE-SS--GGGEEEE--TTS-SPPEEEE---TT-EE------GGGS-TTSBPPPHHHH--HHHHHHHHHHT-SBPEEEETTEEEE--TT--SHHHHHHHHHHHH---TTS-HHHHHHHHHHHHHHHHHHHHHHHHHHHSPP-SSPPTT-------GGG-

InterPro domains:
  IPR011009 Protein kinase-like domain superfamily [SSF56112] (152-251)

pLDDT: mean 70.41, std 26.81, range [20.81, 98.12]